Protein AF-0000000084930696 (afdb_homodimer)

Radius of gyration: 45.23 Å; Cα contacts (8 Å, |Δi|>4): 345; chains: 2; bounding box: 58×165×107 Å

Solvent-accessible surface area (backbone atoms only — not comparable to full-atom values): 16833 Å² total; per-residue (Å²): 124,86,57,48,75,48,76,48,77,47,79,42,42,25,56,57,49,15,51,53,36,37,51,50,16,50,43,35,55,68,30,43,78,36,76,42,82,51,94,95,44,75,45,76,45,62,41,59,65,61,34,36,38,36,40,37,40,37,33,44,93,47,29,36,37,41,36,40,35,40,38,39,59,29,64,67,45,49,52,36,57,70,71,64,52,61,72,77,64,77,68,74,72,73,74,76,74,71,80,77,74,84,74,72,83,75,74,83,72,78,75,76,72,83,77,76,85,76,82,91,77,89,72,82,83,77,87,80,82,82,89,72,87,75,88,131,126,87,58,49,75,48,76,47,78,47,79,40,41,24,56,57,49,15,49,54,35,36,51,50,15,51,44,36,56,67,29,44,77,38,78,44,81,50,93,95,44,75,46,76,43,60,40,58,65,60,33,35,39,36,39,36,39,39,34,44,91,49,30,36,37,42,37,40,35,40,38,40,59,29,65,67,44,48,51,37,57,68,72,64,54,58,73,78,65,77,70,73,71,75,74,75,75,71,77,76,70,80,74,70,80,73,72,82,72,77,80,75,74,78,78,81,80,80,84,78,87,89,82,89,85,86,88,92,82,75,86,82,78,85,89,134

Nearest PDB structures (foldseek):
  4oo1-assembly1_I 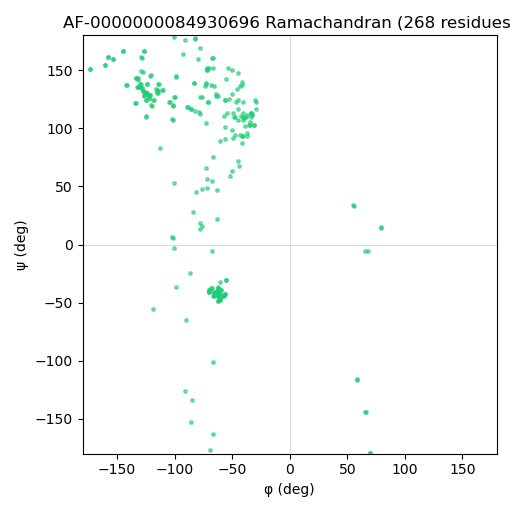 TM=4.105E-01  e=4.426E+00  Saccharomyces cerevisiae S288C
  4oo1-assembly1_I  TM=4.105E-01  e=5.028E+00  Saccharomyces cerevisiae S288C

Structure (mmCIF, N/CA/C/O backbone):
data_AF-0000000084930696-model_v1
#
loop_
_entity.id
_entity.type
_entity.pdbx_description
1 polymer 'Amphi-Trp domain-containing protein'
#
loop_
_atom_site.group_PDB
_atom_site.id
_atom_site.type_symbol
_atom_site.label_atom_id
_atom_site.label_alt_id
_atom_site.label_comp_id
_atom_site.label_asym_id
_atom_site.label_entity_id
_atom_site.label_seq_id
_atom_site.pdbx_PDB_ins_code
_atom_site.Cartn_x
_atom_site.Cartn_y
_atom_site.Cartn_z
_atom_site.occupancy
_atom_site.B_iso_or_equiv
_atom_site.auth_seq_id
_atom_site.auth_comp_id
_atom_site.auth_asym_id
_atom_site.auth_atom_id
_atom_site.pdbx_PDB_model_num
ATOM 1 N N . MET A 1 1 ? 3.121 25.094 -7.984 1 51.12 1 MET A N 1
ATOM 2 C CA . MET A 1 1 ? 4.492 24.672 -7.695 1 51.12 1 MET A CA 1
ATOM 3 C C . MET A 1 1 ? 4.719 23.219 -8.102 1 51.12 1 MET A C 1
ATOM 5 O O . MET A 1 1 ? 3.764 22.469 -8.312 1 51.12 1 MET A O 1
ATOM 9 N N . LYS A 1 2 ? 6.117 22.859 -8.188 1 59.22 2 LYS A N 1
ATOM 10 C CA . LYS A 1 2 ? 6.574 21.656 -8.875 1 59.22 2 LYS A CA 1
ATOM 11 C C . LYS A 1 2 ? 6.191 20.406 -8.094 1 59.22 2 LYS A C 1
ATOM 13 O O . LYS A 1 2 ? 6.395 20.344 -6.875 1 59.22 2 LYS A O 1
ATOM 18 N N . ASP A 1 3 ? 5.535 19.578 -8.594 1 81.88 3 ASP A N 1
ATOM 19 C CA . ASP A 1 3 ? 5.059 18.281 -8.109 1 81.88 3 ASP A CA 1
ATOM 20 C C . ASP A 1 3 ? 6.168 17.234 -8.164 1 81.88 3 ASP A C 1
ATOM 22 O O . ASP A 1 3 ? 6.973 17.219 -9.094 1 81.88 3 ASP A O 1
ATOM 26 N N . LEU A 1 4 ? 6.57 16.828 -6.949 1 86.5 4 LEU A N 1
ATOM 27 C CA . LEU A 1 4 ? 7.48 15.688 -6.93 1 86.5 4 LEU A CA 1
ATOM 28 C C . LEU A 1 4 ? 6.727 14.391 -7.199 1 86.5 4 LEU A C 1
ATOM 30 O O . LEU A 1 4 ? 5.645 14.172 -6.656 1 86.5 4 LEU A O 1
ATOM 34 N N . LYS A 1 5 ? 7.289 13.734 -8.195 1 89.12 5 LYS A N 1
ATOM 35 C CA . LYS A 1 5 ? 6.754 12.406 -8.453 1 89.12 5 LYS A CA 1
ATOM 36 C C . LYS A 1 5 ? 7.859 11.352 -8.43 1 89.12 5 LYS A C 1
ATOM 38 O O . LYS A 1 5 ? 8.883 11.5 -9.102 1 89.12 5 LYS A O 1
ATOM 43 N N . PHE A 1 6 ? 7.746 10.367 -7.648 1 88.62 6 PHE A N 1
ATOM 44 C CA . PHE A 1 6 ? 8.625 9.211 -7.566 1 88.62 6 PHE A CA 1
ATOM 45 C C . PHE A 1 6 ? 7.844 7.922 -7.824 1 88.62 6 PHE A C 1
ATOM 47 O O . PHE A 1 6 ? 6.766 7.723 -7.262 1 88.62 6 PHE A O 1
ATOM 54 N N . GLU A 1 7 ? 8.281 7.086 -8.695 1 92.44 7 GLU A N 1
ATOM 55 C CA . GLU A 1 7 ? 7.672 5.797 -9 1 92.44 7 GLU A CA 1
ATOM 56 C C . GLU A 1 7 ? 8.711 4.684 -9.031 1 92.44 7 GLU A C 1
ATOM 58 O O . GLU A 1 7 ? 9.812 4.871 -9.562 1 92.44 7 GLU A O 1
ATOM 63 N N . GLN A 1 8 ? 8.406 3.598 -8.445 1 91.81 8 GLN A N 1
ATOM 64 C CA . GLN A 1 8 ? 9.266 2.418 -8.477 1 91.81 8 GLN A CA 1
ATOM 65 C C . GLN A 1 8 ? 8.453 1.158 -8.773 1 91.81 8 GLN A C 1
ATOM 67 O O . GLN A 1 8 ? 7.5 0.847 -8.062 1 91.81 8 GLN A O 1
ATOM 72 N N . LYS A 1 9 ? 8.844 0.44 -9.906 1 94.5 9 LYS A N 1
ATOM 73 C CA . LYS A 1 9 ? 8.281 -0.863 -10.25 1 94.5 9 LYS A CA 1
ATOM 74 C C . LYS A 1 9 ? 9.344 -1.958 -10.164 1 94.5 9 LYS A C 1
ATOM 76 O O . LYS A 1 9 ? 10.484 -1.763 -10.602 1 94.5 9 LYS A O 1
ATOM 81 N N . ARG A 1 10 ? 8.977 -3.088 -9.469 1 95.19 10 ARG A N 1
ATOM 82 C CA . ARG A 1 10 ? 9.953 -4.168 -9.414 1 95.19 10 ARG A CA 1
ATOM 83 C C . ARG A 1 10 ? 9.281 -5.492 -9.055 1 95.19 10 ARG A C 1
ATOM 85 O O . ARG A 1 10 ? 8.203 -5.508 -8.461 1 95.19 10 ARG A O 1
ATOM 92 N N . SER A 1 11 ? 9.938 -6.562 -9.5 1 97.56 11 SER A N 1
ATOM 93 C CA . SER A 1 11 ? 9.617 -7.887 -8.969 1 97.56 11 SER A CA 1
ATOM 94 C C . SER A 1 11 ? 10.352 -8.148 -7.66 1 97.56 11 SER A C 1
ATOM 96 O O . SER A 1 11 ? 11.508 -7.762 -7.496 1 97.56 11 SER A O 1
ATOM 98 N N . MET A 1 12 ? 9.57 -8.789 -6.699 1 97 12 MET A N 1
ATOM 99 C CA . MET A 1 12 ? 10.211 -9.039 -5.406 1 97 12 MET A CA 1
ATOM 100 C C . MET A 1 12 ? 9.586 -10.242 -4.715 1 97 12 MET A C 1
ATOM 102 O O . MET A 1 12 ? 8.531 -10.727 -5.133 1 97 12 MET A O 1
ATOM 106 N N . THR A 1 13 ? 10.406 -10.789 -3.736 1 98.25 13 THR A N 1
ATOM 107 C CA . THR A 1 13 ? 9.852 -11.859 -2.914 1 98.25 13 THR A CA 1
ATOM 108 C C . THR A 1 13 ? 8.805 -11.312 -1.948 1 98.25 13 THR A C 1
ATOM 110 O O . THR A 1 13 ? 8.836 -10.133 -1.591 1 98.25 13 THR A O 1
ATOM 113 N N . ARG A 1 14 ? 7.844 -12.172 -1.596 1 98.5 14 ARG A N 1
ATOM 114 C CA . ARG A 1 14 ? 6.82 -11.758 -0.64 1 98.5 14 ARG A CA 1
ATOM 115 C C . ARG A 1 14 ? 7.449 -11.258 0.655 1 98.5 14 ARG A C 1
ATOM 117 O O . ARG A 1 14 ? 6.902 -10.375 1.315 1 98.5 14 ARG A O 1
ATOM 124 N N . LEU A 1 15 ? 8.656 -11.812 1.04 1 98.5 15 LEU A N 1
ATOM 125 C CA . LEU A 1 15 ? 9.328 -11.383 2.26 1 98.5 15 LEU A CA 1
ATOM 126 C C . LEU A 1 15 ? 9.875 -9.969 2.109 1 98.5 15 LEU A C 1
ATOM 128 O O . LEU A 1 15 ? 9.797 -9.164 3.043 1 98.5 15 LEU A O 1
ATOM 132 N N . GLU A 1 16 ? 10.422 -9.656 0.924 1 97.31 16 GLU A N 1
ATOM 133 C CA . GLU A 1 16 ? 10.875 -8.297 0.65 1 97.31 16 GLU A CA 1
ATOM 134 C C . GLU A 1 16 ? 9.711 -7.309 0.684 1 97.31 16 GLU A C 1
ATOM 136 O O . GLU A 1 16 ? 9.836 -6.211 1.228 1 97.31 16 GLU A O 1
ATOM 141 N N . ALA A 1 17 ? 8.648 -7.758 0.085 1 97.94 17 ALA A N 1
ATOM 142 C CA . ALA A 1 17 ? 7.441 -6.93 0.11 1 97.94 17 ALA A CA 1
ATOM 143 C C . ALA A 1 17 ? 6.973 -6.688 1.542 1 97.94 17 ALA A C 1
ATOM 145 O O . ALA A 1 17 ? 6.617 -5.566 1.904 1 97.94 17 ALA A O 1
ATOM 146 N N . ALA A 1 18 ? 6.93 -7.719 2.33 1 98.62 18 ALA A N 1
ATOM 147 C CA . ALA A 1 18 ? 6.531 -7.617 3.73 1 98.62 18 ALA A CA 1
ATOM 148 C C . ALA A 1 18 ? 7.426 -6.637 4.484 1 98.62 18 ALA A C 1
ATOM 150 O O . ALA A 1 18 ? 6.938 -5.828 5.281 1 98.62 18 ALA A O 1
ATOM 151 N N . ASP A 1 19 ? 8.68 -6.75 4.234 1 97.62 19 ASP A N 1
ATOM 152 C CA . ASP A 1 19 ? 9.625 -5.875 4.918 1 97.62 19 ASP A CA 1
ATOM 153 C C . ASP A 1 19 ? 9.391 -4.414 4.551 1 97.62 19 ASP A C 1
ATOM 155 O O . ASP A 1 19 ? 9.492 -3.527 5.398 1 97.62 19 ASP A O 1
ATOM 159 N N . GLN A 1 20 ? 9.172 -4.184 3.318 1 96.31 20 GLN A N 1
ATOM 160 C CA . GLN A 1 20 ? 8.898 -2.826 2.861 1 96.31 20 GLN A CA 1
ATOM 161 C C . GLN A 1 20 ? 7.641 -2.266 3.525 1 96.31 20 GLN A C 1
ATOM 163 O O . GLN A 1 20 ? 7.633 -1.12 3.98 1 96.31 20 GLN A O 1
ATOM 168 N N . LEU A 1 21 ? 6.531 -3.105 3.516 1 98.12 21 LEU A N 1
ATOM 169 C CA . LEU A 1 21 ? 5.289 -2.676 4.148 1 98.12 21 LEU A CA 1
ATOM 170 C C . LEU A 1 21 ? 5.492 -2.451 5.645 1 98.12 21 LEU A C 1
ATOM 172 O O . LEU A 1 21 ? 4.938 -1.511 6.215 1 98.12 21 LEU A O 1
ATOM 176 N N . ALA A 1 22 ? 6.297 -3.293 6.273 1 98.31 22 ALA A N 1
ATOM 177 C CA . ALA A 1 22 ? 6.566 -3.156 7.703 1 98.31 22 ALA A CA 1
ATOM 178 C C . ALA A 1 22 ? 7.328 -1.867 8 1 98.31 22 ALA A C 1
ATOM 180 O O . ALA A 1 22 ? 7.082 -1.213 9.016 1 98.31 22 ALA A O 1
ATOM 181 N N . ALA A 1 23 ? 8.273 -1.534 7.168 1 97.62 23 ALA A N 1
ATOM 182 C CA . ALA A 1 23 ? 9.023 -0.292 7.344 1 97.62 23 ALA A CA 1
ATOM 183 C C . ALA A 1 23 ? 8.102 0.921 7.25 1 97.62 23 ALA A C 1
ATOM 185 O O . ALA A 1 23 ? 8.234 1.869 8.031 1 97.62 23 ALA A O 1
ATOM 186 N N . LEU A 1 24 ? 7.211 0.83 6.266 1 97.88 24 LEU A N 1
ATOM 187 C CA . LEU A 1 24 ? 6.25 1.919 6.121 1 97.88 24 LEU A CA 1
ATOM 188 C C . LEU A 1 24 ? 5.32 1.985 7.328 1 97.88 24 LEU A C 1
ATOM 190 O O . LEU A 1 24 ? 4.988 3.074 7.805 1 97.88 24 LEU A O 1
ATOM 194 N N . ALA A 1 25 ? 4.898 0.831 7.77 1 98.62 25 ALA A N 1
ATOM 195 C CA . ALA A 1 25 ? 4.066 0.779 8.969 1 98.62 25 ALA A CA 1
ATOM 196 C C . ALA A 1 25 ? 4.781 1.417 10.156 1 98.62 25 ALA A C 1
ATOM 198 O O . ALA A 1 25 ? 4.172 2.16 10.93 1 98.62 25 ALA A O 1
ATOM 199 N N . ALA A 1 26 ? 6.012 1.121 10.297 1 98.44 26 ALA A N 1
ATOM 200 C CA . ALA A 1 26 ? 6.801 1.694 11.383 1 98.44 26 ALA A CA 1
ATOM 201 C C . ALA A 1 26 ? 6.879 3.213 11.258 1 98.44 26 ALA A C 1
ATOM 203 O O . ALA A 1 26 ? 6.809 3.926 12.266 1 98.44 26 ALA A O 1
ATOM 204 N N . ALA A 1 27 ? 7.062 3.666 10.055 1 98.25 27 ALA A N 1
ATOM 205 C CA . ALA A 1 27 ? 7.109 5.109 9.82 1 98.25 27 ALA A CA 1
ATOM 206 C C . ALA A 1 27 ? 5.781 5.762 10.195 1 98.25 27 ALA A C 1
ATOM 208 O O . ALA A 1 27 ? 5.758 6.836 10.797 1 98.25 27 ALA A O 1
ATOM 209 N N . LEU A 1 28 ? 4.691 5.137 9.797 1 98.44 28 LEU A N 1
ATOM 210 C CA . LEU A 1 28 ? 3.369 5.637 10.148 1 98.44 28 LEU A CA 1
ATOM 211 C C . LEU A 1 28 ? 3.193 5.68 11.664 1 98.44 28 LEU A C 1
ATOM 213 O O . LEU A 1 28 ? 2.588 6.609 12.195 1 98.44 28 LEU A O 1
ATOM 217 N N . ARG A 1 29 ? 3.707 4.664 12.328 1 98.56 29 ARG A N 1
ATOM 218 C CA . ARG A 1 29 ? 3.598 4.617 13.781 1 98.56 29 ARG A CA 1
ATOM 219 C C . ARG A 1 29 ? 4.391 5.75 14.43 1 98.56 29 ARG A C 1
ATOM 221 O O . ARG A 1 29 ? 3.951 6.336 15.422 1 98.56 29 ARG A O 1
ATOM 228 N N . GLU A 1 30 ? 5.543 5.957 13.945 1 98 30 GLU A N 1
ATOM 229 C CA . GLU A 1 30 ? 6.379 7.043 14.453 1 98 30 GLU A CA 1
ATOM 230 C C . GLU A 1 30 ? 5.719 8.398 14.227 1 98 30 GLU A C 1
ATOM 232 O O . GLU A 1 30 ? 5.609 9.203 15.156 1 98 30 GLU A O 1
ATOM 237 N N . GLY A 1 31 ? 5.266 8.625 13.055 1 97.94 31 GLY A N 1
ATOM 238 C CA . GLY A 1 31 ? 4.656 9.898 12.695 1 97.94 31 GLY A CA 1
ATOM 239 C C . GLY A 1 31 ? 5.652 11.039 12.633 1 97.94 31 GLY A C 1
ATOM 240 O O . GLY A 1 31 ? 6.848 10.844 12.859 1 97.94 31 GLY A O 1
ATOM 241 N N . GLY A 1 32 ? 5.059 12.234 12.312 1 97.5 32 GLY A N 1
ATOM 242 C CA . GLY A 1 32 ? 5.965 13.367 12.18 1 97.5 32 GLY A CA 1
ATOM 243 C C . GLY A 1 32 ? 6.918 13.234 11.008 1 97.5 32 GLY A C 1
ATOM 244 O O . GLY A 1 32 ? 6.516 12.82 9.922 1 97.5 32 GLY A O 1
ATOM 245 N N . ASP A 1 33 ? 8.141 13.719 11.234 1 97.12 33 ASP A N 1
ATOM 246 C CA . ASP A 1 33 ? 9.148 13.656 10.172 1 97.12 33 ASP A CA 1
ATOM 247 C C . ASP A 1 33 ? 9.875 12.312 10.188 1 97.12 33 ASP A C 1
ATOM 249 O O . ASP A 1 33 ? 10.555 11.984 11.164 1 97.12 33 ASP A O 1
ATOM 253 N N . VAL A 1 34 ? 9.711 11.555 9.094 1 97.12 34 VAL A N 1
ATOM 254 C CA . VAL A 1 34 ? 10.312 10.227 9.023 1 97.12 34 VAL A CA 1
ATOM 255 C C . VAL A 1 34 ? 11.109 10.086 7.73 1 97.12 34 VAL A C 1
ATOM 257 O O . VAL A 1 34 ? 10.93 10.867 6.797 1 97.12 34 VAL A O 1
ATOM 260 N N . GLU A 1 35 ? 11.984 9.094 7.816 1 95.12 35 GLU A N 1
ATOM 261 C CA . GLU A 1 35 ? 12.758 8.703 6.641 1 95.12 35 GLU A CA 1
ATOM 262 C C . GLU A 1 35 ? 12.555 7.227 6.312 1 95.12 35 GLU A C 1
ATOM 264 O O . GLU A 1 35 ? 12.633 6.371 7.199 1 95.12 35 GLU A O 1
ATOM 269 N N . LEU A 1 36 ? 12.234 6.984 5.078 1 93.5 36 LEU A N 1
ATOM 270 C CA . LEU A 1 36 ? 12.078 5.625 4.574 1 93.5 36 LEU A CA 1
ATOM 271 C C . LEU A 1 36 ? 13.133 5.312 3.514 1 93.5 36 LEU A C 1
ATOM 273 O O . LEU A 1 36 ? 13.367 6.121 2.609 1 93.5 36 LEU A O 1
ATOM 277 N N . GLU A 1 37 ? 13.734 4.148 3.695 1 89.56 37 GLU A N 1
ATOM 278 C CA . GLU A 1 37 ? 14.68 3.707 2.676 1 89.56 37 GLU A CA 1
ATOM 279 C C . GLU A 1 37 ? 13.977 2.926 1.57 1 89.56 37 GLU A C 1
ATOM 281 O O . GLU A 1 37 ? 13.305 1.929 1.84 1 89.56 37 GLU A O 1
ATOM 286 N N . TYR A 1 38 ? 14.07 3.469 0.429 1 81.5 38 TYR A N 1
ATOM 287 C CA . TYR A 1 38 ? 13.531 2.789 -0.746 1 81.5 38 TYR A CA 1
ATOM 288 C C . TYR A 1 38 ? 14.609 2.625 -1.816 1 81.5 38 TYR A C 1
ATOM 290 O O . TYR A 1 38 ? 15 3.6 -2.463 1 81.5 38 TYR A O 1
ATOM 298 N N . GLY A 1 39 ? 14.992 1.296 -1.99 1 75.81 39 GLY A N 1
ATOM 299 C CA . GLY A 1 39 ? 16.062 1.064 -2.945 1 75.81 39 GLY A CA 1
ATOM 300 C C . GLY A 1 39 ? 17.344 1.806 -2.6 1 75.81 39 GLY A C 1
ATOM 301 O O . GLY A 1 39 ? 17.906 1.618 -1.518 1 75.81 39 GLY A O 1
ATOM 302 N N . GLN A 1 40 ? 17.656 2.779 -3.623 1 77 40 GLN A N 1
ATOM 303 C CA . GLN A 1 40 ? 18.906 3.498 -3.457 1 77 40 GLN A CA 1
ATOM 304 C C . GLN A 1 40 ? 18.672 4.902 -2.914 1 77 40 GLN A C 1
ATOM 306 O O . GLN A 1 40 ? 19.625 5.672 -2.727 1 77 40 GLN A O 1
ATOM 311 N N . GLY A 1 41 ? 17.406 5.164 -2.561 1 84.31 41 GLY A N 1
ATOM 312 C CA . GLY A 1 41 ? 17.078 6.504 -2.1 1 84.31 41 GLY A CA 1
ATOM 313 C C . GLY A 1 41 ? 16.375 6.516 -0.757 1 84.31 41 GLY A C 1
ATOM 314 O O . GLY A 1 41 ? 16.078 5.457 -0.194 1 84.31 41 GLY A O 1
ATOM 315 N N . THR A 1 42 ? 16.344 7.691 -0.227 1 91.69 42 THR A N 1
ATOM 316 C CA . THR A 1 42 ? 15.648 7.914 1.031 1 91.69 42 THR A CA 1
ATOM 317 C C . THR A 1 42 ? 14.453 8.844 0.825 1 91.69 42 THR A C 1
ATOM 319 O O . THR A 1 42 ? 14.578 9.883 0.177 1 91.69 42 THR A O 1
ATOM 322 N N . LEU A 1 43 ? 13.297 8.406 1.341 1 90.69 43 LEU A N 1
ATOM 323 C CA . LEU A 1 43 ? 12.086 9.211 1.292 1 90.69 43 LEU A CA 1
ATOM 324 C C . LEU A 1 43 ? 11.82 9.883 2.637 1 90.69 43 LEU A C 1
ATOM 326 O O . LEU A 1 43 ? 11.703 9.203 3.66 1 90.69 43 LEU A O 1
ATOM 330 N N . SER A 1 44 ? 11.781 11.188 2.65 1 93.25 44 SER A N 1
ATOM 331 C CA . SER A 1 44 ? 11.445 11.945 3.85 1 93.25 44 SER A CA 1
ATOM 332 C C . SER A 1 44 ? 9.992 12.406 3.818 1 93.25 44 SER A C 1
ATOM 334 O O . SER A 1 44 ? 9.555 13.047 2.855 1 93.25 44 SER A O 1
ATOM 336 N N . LEU A 1 45 ? 9.258 12.086 4.871 1 94.31 45 LEU A N 1
ATOM 337 C CA . LEU A 1 45 ? 7.844 12.422 4.926 1 94.31 45 LEU A CA 1
ATOM 338 C C . LEU A 1 45 ? 7.492 13.086 6.254 1 94.31 45 LEU A C 1
ATOM 340 O O . LEU A 1 45 ? 8.062 12.742 7.293 1 94.31 45 LEU A O 1
ATOM 344 N N . SER A 1 46 ? 6.629 14.047 6.141 1 96.62 46 SER A N 1
ATOM 345 C CA . SER A 1 46 ? 5.969 14.578 7.328 1 96.62 46 SER A CA 1
ATOM 346 C C . SER A 1 46 ? 4.559 14.023 7.473 1 96.62 46 SER A C 1
ATOM 348 O O . SER A 1 46 ? 3.652 14.414 6.73 1 96.62 46 SER A O 1
ATOM 350 N N . ILE A 1 47 ? 4.344 13.133 8.414 1 98.12 47 ILE A N 1
ATOM 351 C CA . ILE A 1 47 ? 3.102 12.383 8.547 1 98.12 47 ILE A CA 1
ATOM 352 C C . ILE A 1 47 ? 2.277 12.953 9.703 1 98.12 47 ILE A C 1
ATOM 354 O O . ILE A 1 47 ? 2.734 12.977 10.844 1 98.12 47 ILE A O 1
ATOM 358 N N . PRO A 1 48 ? 1.124 13.344 9.398 1 98.06 48 PRO A N 1
ATOM 359 C CA . PRO A 1 48 ? 0.24 13.852 10.453 1 98.06 48 PRO A CA 1
ATOM 360 C C . PRO A 1 48 ? -0.464 12.734 11.219 1 98.06 48 PRO A C 1
ATOM 362 O O . PRO A 1 48 ? -0.306 11.562 10.883 1 98.06 48 PRO A O 1
ATOM 365 N N . GLU A 1 49 ? -1.22 13.125 12.195 1 98.06 49 GLU A N 1
ATOM 366 C CA . GLU A 1 49 ? -1.956 12.18 13.031 1 98.06 49 GLU A CA 1
ATOM 367 C C . GLU A 1 49 ? -3.088 11.523 12.25 1 98.06 49 GLU A C 1
ATOM 369 O O . GLU A 1 49 ? -3.379 10.344 12.445 1 98.06 49 GLU A O 1
ATOM 374 N N . GLU A 1 50 ? -3.752 12.312 11.406 1 97.81 50 GLU A N 1
ATOM 375 C CA . GLU A 1 50 ? -4.879 11.828 10.617 1 97.81 50 GLU A CA 1
ATOM 376 C C . GLU A 1 50 ? -4.547 11.836 9.125 1 97.81 50 GLU A C 1
ATOM 378 O O . GLU A 1 50 ? -3.906 12.766 8.633 1 97.81 50 GLU A O 1
ATOM 383 N N . LEU A 1 51 ? -4.98 10.734 8.461 1 98.25 51 LEU A N 1
ATOM 384 C CA . LEU A 1 51 ? -4.812 10.648 7.012 1 98.25 51 LEU A CA 1
ATOM 385 C C . LEU A 1 51 ? -5.988 9.914 6.371 1 98.25 51 LEU A C 1
ATOM 387 O O . LEU A 1 51 ? -6.824 9.344 7.07 1 98.25 51 LEU A O 1
ATOM 391 N N . ARG A 1 52 ? -6.035 10.047 5.113 1 98.44 52 ARG A N 1
ATOM 392 C CA . ARG A 1 52 ? -7.02 9.297 4.336 1 98.44 52 ARG A CA 1
ATOM 393 C C . ARG A 1 52 ? -6.395 8.055 3.713 1 98.44 52 ARG A C 1
ATOM 395 O O . ARG A 1 52 ? -5.242 8.086 3.27 1 98.44 52 ARG A O 1
ATOM 402 N N . SER A 1 53 ? -7.145 7.027 3.641 1 97.56 53 SER A N 1
ATOM 403 C CA . SER A 1 53 ? -6.668 5.77 3.068 1 97.56 53 SER A CA 1
ATOM 404 C C . SER A 1 53 ? -7.684 5.191 2.088 1 97.56 53 SER A C 1
ATOM 406 O O . SER A 1 53 ? -8.891 5.344 2.273 1 97.56 53 SER A O 1
ATOM 408 N N . GLU A 1 54 ? -7.191 4.621 1.072 1 97.38 54 GLU A N 1
ATOM 409 C CA . GLU A 1 54 ? -7.969 3.795 0.151 1 97.38 54 GLU A CA 1
ATOM 410 C C . GLU A 1 54 ? -7.305 2.436 -0.06 1 97.38 54 GLU A C 1
ATOM 412 O O . GLU A 1 54 ? -6.094 2.354 -0.256 1 97.38 54 GLU A O 1
ATOM 417 N N . VAL A 1 55 ? -8.078 1.361 -0.01 1 96.12 55 VAL A N 1
ATOM 418 C CA . VAL A 1 55 ? -7.637 0.01 -0.335 1 96.12 55 VAL A CA 1
ATOM 419 C C . VAL A 1 55 ? -8.523 -0.574 -1.434 1 96.12 55 VAL A C 1
ATOM 421 O O . VAL A 1 55 ? -9.75 -0.5 -1.355 1 96.12 55 VAL A O 1
ATOM 424 N N . GLU A 1 56 ? -7.902 -1.064 -2.418 1 95.94 56 GLU A N 1
ATOM 425 C CA . GLU A 1 56 ? -8.625 -1.72 -3.506 1 95.94 56 GLU A CA 1
ATOM 426 C C . GLU A 1 56 ? -8.039 -3.1 -3.799 1 95.94 56 GLU A C 1
ATOM 428 O O . GLU A 1 56 ? -6.82 -3.273 -3.824 1 95.94 56 GLU A O 1
ATOM 433 N N . VAL A 1 57 ? -8.891 -4.109 -4.035 1 95.62 57 VAL A N 1
ATOM 434 C CA . VAL A 1 57 ? -8.516 -5.449 -4.484 1 95.62 57 VAL A CA 1
ATOM 435 C C . VAL A 1 57 ? -9.305 -5.816 -5.738 1 95.62 57 VAL A C 1
ATOM 437 O O . VAL A 1 57 ? -10.531 -5.68 -5.766 1 95.62 57 VAL A O 1
ATOM 440 N N . GLU A 1 58 ? -8.609 -6.203 -6.688 1 96.19 58 GLU A N 1
ATOM 441 C CA . GLU A 1 58 ? -9.234 -6.66 -7.93 1 96.19 58 GLU A CA 1
ATOM 442 C C . GLU A 1 58 ? -8.758 -8.062 -8.305 1 96.19 58 GLU A C 1
ATOM 444 O O . GLU A 1 58 ? -7.562 -8.359 -8.227 1 96.19 58 GLU A O 1
ATOM 449 N N . VAL A 1 59 ? -9.672 -8.883 -8.594 1 94.62 59 VAL A N 1
ATOM 450 C CA . VAL A 1 59 ? -9.383 -10.219 -9.117 1 94.62 59 VAL A CA 1
ATOM 451 C C . VAL A 1 59 ? -10.023 -10.383 -10.492 1 94.62 59 VAL A C 1
ATOM 453 O O . VAL A 1 59 ? -11.234 -10.219 -10.648 1 94.62 59 VAL A O 1
ATOM 456 N N . GLY A 1 60 ? -9.219 -10.625 -11.398 1 93.44 60 GLY A N 1
ATOM 457 C CA . GLY A 1 60 ? -9.68 -10.82 -12.766 1 93.44 60 GLY A CA 1
ATOM 458 C C . GLY A 1 60 ? -8.578 -11.25 -13.711 1 93.44 60 GLY A C 1
ATOM 459 O O . GLY A 1 60 ? -7.406 -10.922 -13.508 1 93.44 60 GLY A O 1
ATOM 460 N N . ASN A 1 61 ? -9.078 -12.023 -14.75 1 92.75 61 ASN A N 1
ATOM 461 C CA . ASN A 1 61 ? -8.172 -12.461 -15.805 1 92.75 61 ASN A CA 1
ATOM 462 C C . ASN A 1 61 ? -6.973 -13.219 -15.242 1 92.75 61 ASN A C 1
ATOM 464 O O . ASN A 1 61 ? -5.836 -12.992 -15.656 1 92.75 61 ASN A O 1
ATOM 468 N N . GLY A 1 62 ? -7.156 -13.961 -14.164 1 94.62 62 GLY A N 1
ATOM 469 C CA . GLY A 1 62 ? -6.141 -14.82 -13.578 1 94.62 62 GLY A CA 1
ATOM 470 C C . GLY A 1 62 ? -5.137 -14.055 -12.734 1 94.62 62 GLY A C 1
ATOM 471 O O . GLY A 1 62 ? -4.07 -14.578 -12.398 1 94.62 62 GLY A O 1
ATOM 472 N N . GLU A 1 63 ? -5.449 -12.781 -12.391 1 96.5 63 GLU A N 1
ATOM 473 C CA . GLU A 1 63 ? -4.539 -11.93 -11.625 1 96.5 63 GLU A CA 1
ATOM 474 C C . GLU A 1 63 ? -5.238 -11.328 -10.406 1 96.5 63 GLU A C 1
ATOM 476 O O . GLU A 1 63 ? -6.445 -11.078 -10.438 1 96.5 63 GLU A O 1
ATOM 481 N N . ILE A 1 64 ? -4.496 -11.125 -9.398 1 97 64 ILE A N 1
ATOM 482 C CA . ILE A 1 64 ? -4.91 -10.336 -8.242 1 97 64 ILE A CA 1
ATOM 483 C C . ILE A 1 64 ? -4.129 -9.031 -8.195 1 97 64 ILE A C 1
ATOM 485 O O . ILE A 1 64 ? -2.908 -9.023 -8.367 1 97 64 ILE A O 1
ATOM 489 N N . GLU A 1 65 ? -4.828 -7.98 -7.988 1 97.88 65 GLU A N 1
ATOM 490 C CA . GLU A 1 65 ? -4.23 -6.668 -7.762 1 97.88 65 GLU A CA 1
ATOM 491 C C . GLU A 1 65 ? -4.672 -6.082 -6.426 1 97.88 65 GLU A C 1
ATOM 493 O O . GLU A 1 65 ? -5.867 -6.027 -6.129 1 97.88 65 GLU A O 1
ATOM 498 N N . LEU A 1 66 ? -3.703 -5.727 -5.66 1 97.5 66 LEU A N 1
ATOM 499 C CA . LEU A 1 66 ? -3.949 -5.07 -4.383 1 97.5 66 LEU A CA 1
ATOM 500 C C . LEU A 1 66 ? -3.334 -3.676 -4.359 1 97.5 66 LEU A C 1
ATOM 502 O O . LEU A 1 66 ? -2.125 -3.523 -4.551 1 97.5 66 LEU A O 1
ATOM 506 N N . GLU A 1 67 ? -4.133 -2.686 -4.082 1 98.06 67 GLU A N 1
ATOM 507 C CA . GLU A 1 67 ? -3.676 -1.3 -4.023 1 98.06 67 GLU A CA 1
ATOM 508 C C . GLU A 1 67 ? -4 -0.668 -2.672 1 98.06 67 GLU A C 1
ATOM 510 O O . GLU A 1 67 ? -5.098 -0.853 -2.141 1 98.06 67 GLU A O 1
ATOM 515 N N . ILE A 1 68 ? -3.049 0.09 -2.139 1 98.19 68 ILE A N 1
ATOM 516 C CA . ILE A 1 68 ? -3.215 0.907 -0.942 1 98.19 68 ILE A CA 1
ATOM 517 C C . ILE A 1 68 ? -2.773 2.34 -1.229 1 98.19 68 ILE A C 1
ATOM 519 O O . ILE A 1 68 ? -1.68 2.566 -1.755 1 98.19 68 ILE A O 1
ATOM 523 N N . GLU A 1 69 ? -3.57 3.209 -0.862 1 98.44 69 GLU A N 1
ATOM 524 C CA . GLU A 1 69 ? -3.264 4.621 -1.07 1 98.44 69 GLU A CA 1
ATOM 525 C C . GLU A 1 69 ? -3.471 5.426 0.21 1 98.44 69 GLU A C 1
ATOM 527 O O . GLU A 1 69 ? -4.465 5.238 0.913 1 98.44 69 GLU A O 1
ATOM 532 N N . PHE A 1 70 ? -2.545 6.309 0.537 1 98.56 70 PHE A N 1
ATOM 533 C CA . PHE A 1 70 ? -2.652 7.285 1.615 1 98.56 70 PHE A CA 1
ATOM 534 C C . PHE A 1 70 ? -2.527 8.703 1.075 1 98.56 70 PHE A C 1
ATOM 536 O O . PHE A 1 70 ? -1.739 8.961 0.163 1 98.56 70 PHE A O 1
ATOM 543 N N . LYS A 1 71 ? -3.238 9.539 1.71 1 98.31 71 LYS A N 1
ATOM 544 C CA . LYS A 1 71 ? -3.207 10.953 1.347 1 98.31 71 LYS A CA 1
ATOM 545 C C . LYS A 1 71 ? -3.285 11.844 2.586 1 98.31 71 LYS A C 1
ATOM 547 O O . LYS A 1 71 ? -4.055 11.562 3.508 1 98.31 71 LYS A O 1
ATOM 552 N N . TRP A 1 72 ? -2.5 12.836 2.592 1 98 72 TRP A N 1
ATOM 553 C CA . TRP A 1 72 ? -2.555 13.812 3.68 1 98 72 TRP A CA 1
ATOM 554 C C . TRP A 1 72 ? -1.951 15.141 3.248 1 98 72 TRP A C 1
ATOM 556 O O . TRP A 1 72 ? -1.217 15.211 2.26 1 98 72 TRP A O 1
ATOM 566 N N . PRO A 1 73 ? -2.219 16.219 3.91 1 96.94 73 PRO A N 1
ATOM 567 C CA . PRO A 1 73 ? -1.645 17.516 3.572 1 96.94 73 PRO A CA 1
ATOM 568 C C . PRO A 1 73 ? -0.161 17.625 3.918 1 96.94 73 PRO A C 1
ATOM 570 O O . PRO A 1 73 ? 0.29 17.031 4.898 1 96.94 73 PRO A O 1
ATOM 573 N N . THR A 1 74 ? 0.534 18.438 3.141 1 95.88 74 THR A N 1
ATOM 574 C CA . THR A 1 74 ? 1.932 18.719 3.449 1 95.88 74 THR A CA 1
ATOM 575 C C . THR A 1 74 ? 2.047 19.531 4.738 1 95.88 74 THR A C 1
ATOM 577 O O . THR A 1 74 ? 1.068 20.125 5.199 1 95.88 74 THR A O 1
ATOM 580 N N . ALA A 1 75 ? 3.254 19.5 5.32 1 94.19 75 ALA A N 1
ATOM 581 C CA . ALA A 1 75 ? 3.494 20.266 6.535 1 94.19 75 ALA A CA 1
ATOM 582 C C . ALA A 1 75 ? 3.168 21.75 6.316 1 94.19 75 ALA A C 1
ATOM 584 O O . ALA A 1 75 ? 2.586 22.391 7.188 1 94.19 75 ALA A O 1
ATOM 585 N N . ARG A 1 76 ? 3.59 22.203 5.188 1 90.94 76 ARG A N 1
ATOM 586 C CA . ARG A 1 76 ? 3.348 23.609 4.855 1 90.94 76 ARG A CA 1
ATOM 587 C C . ARG A 1 76 ? 1.854 23.906 4.797 1 90.94 76 ARG A C 1
ATOM 589 O O . ARG A 1 76 ? 1.395 24.922 5.336 1 90.94 76 ARG A O 1
ATOM 596 N N . ALA A 1 77 ? 1.185 23.031 4.105 1 93.31 77 ALA A N 1
ATOM 597 C CA . ALA A 1 77 ? -0.259 23.219 3.982 1 93.31 77 ALA A CA 1
ATOM 598 C C . ALA A 1 77 ? -0.937 23.156 5.348 1 93.31 77 ALA A C 1
ATOM 600 O O . ALA A 1 77 ? -1.888 23.891 5.609 1 93.31 77 ALA A O 1
ATOM 601 N N . ARG A 1 78 ? -0.534 22.359 6.227 1 93.94 78 ARG A N 1
ATOM 602 C CA . ARG A 1 78 ? -1.104 22.234 7.566 1 93.94 78 ARG A CA 1
ATOM 603 C C . ARG A 1 78 ? -0.852 23.5 8.391 1 93.94 78 ARG A C 1
ATOM 605 O O . ARG A 1 78 ? -1.744 23.969 9.094 1 93.94 78 ARG A O 1
ATOM 612 N N . LYS A 1 79 ? 0.316 23.984 8.32 1 92.44 79 LYS A N 1
ATOM 613 C CA . LYS A 1 79 ? 0.67 25.203 9.039 1 92.44 79 LYS A CA 1
ATOM 614 C C . LYS A 1 79 ? -0.172 26.375 8.57 1 92.44 79 LYS A C 1
ATOM 616 O O . LYS A 1 79 ? -0.607 27.203 9.375 1 92.44 79 LYS A O 1
ATOM 621 N N . ALA A 1 80 ? -0.359 26.422 7.27 1 92.19 80 ALA A N 1
ATOM 622 C CA . ALA A 1 80 ? -1.153 27.5 6.703 1 92.19 80 ALA A CA 1
ATOM 623 C C . ALA A 1 80 ? -2.594 27.453 7.207 1 92.19 80 ALA A C 1
ATOM 625 O O . ALA A 1 80 ? -3.203 28.484 7.473 1 92.19 80 ALA A O 1
ATOM 626 N N . ARG A 1 81 ? -3.121 26.297 7.289 1 89.25 81 ARG A N 1
ATOM 627 C CA . ARG A 1 81 ? -4.492 26.125 7.754 1 89.25 81 ARG A CA 1
ATOM 628 C C . ARG A 1 81 ? -4.625 26.484 9.227 1 89.25 81 ARG A C 1
ATOM 630 O O . ARG A 1 81 ? -5.645 27.031 9.648 1 89.25 81 ARG A O 1
ATOM 637 N N . GLU A 1 82 ? -3.65 26.156 9.953 1 86.88 82 GLU A N 1
ATOM 638 C CA . GLU A 1 82 ? -3.666 26.438 11.383 1 86.88 82 GLU A CA 1
ATOM 639 C C . GLU A 1 82 ? -3.539 27.938 11.648 1 86.88 82 GLU A C 1
ATOM 641 O O . GLU A 1 82 ? -4.098 28.453 12.617 1 86.88 82 GLU A O 1
ATOM 646 N N . SER A 1 83 ? -2.789 28.672 10.977 1 85.5 83 SER A N 1
ATOM 647 C CA . SER A 1 83 ? -2.549 30.094 11.18 1 85.5 83 SER A CA 1
ATOM 648 C C . SER A 1 83 ? -3.705 30.938 10.641 1 85.5 83 SER A C 1
ATOM 650 O O . SER A 1 83 ? -3.734 32.156 10.828 1 85.5 83 SER A O 1
ATOM 652 N N . GLY A 1 84 ? -4.855 30.312 10.32 1 73 84 GLY A N 1
ATOM 653 C CA . GLY A 1 84 ? -5.988 31.047 9.781 1 73 84 GLY A CA 1
ATOM 654 C C . GLY A 1 84 ? -5.734 31.594 8.391 1 73 84 GLY A C 1
ATOM 655 O O . GLY A 1 84 ? -6.52 32.406 7.887 1 73 84 GLY A O 1
ATOM 656 N N . ARG A 1 85 ? -4.625 31.531 7.773 1 56.72 85 ARG A N 1
ATOM 657 C CA . ARG A 1 85 ? -4.348 32 6.426 1 56.72 85 ARG A CA 1
ATOM 658 C C . ARG A 1 85 ? -4.988 31.109 5.379 1 56.72 85 ARG A C 1
ATOM 660 O O . ARG A 1 85 ? -4.504 30 5.125 1 56.72 85 ARG A O 1
ATOM 667 N N . GLU A 1 86 ? -6.25 30.922 5.445 1 52.25 86 GLU A N 1
ATOM 668 C CA . GLU A 1 86 ? -7 30.188 4.438 1 52.25 86 GLU A CA 1
ATOM 669 C C . GLU A 1 86 ? -6.461 30.453 3.037 1 52.25 86 GLU A C 1
ATOM 671 O O . GLU A 1 86 ? -6.293 31.609 2.646 1 52.25 86 GLU A O 1
ATOM 676 N N . GLU A 1 87 ? -5.645 29.719 2.457 1 50.56 87 GLU A N 1
ATOM 677 C CA . GLU A 1 87 ? -5.316 30.016 1.065 1 50.56 87 GLU A CA 1
ATOM 678 C C . GLU A 1 87 ? -6.516 30.594 0.324 1 50.56 87 GLU A C 1
ATOM 680 O O . GLU A 1 87 ? -7.641 30.109 0.481 1 50.56 87 GLU A O 1
ATOM 685 N N . PRO A 1 88 ? -6.555 31.906 -0.153 1 45.91 88 PRO A N 1
ATOM 686 C CA . PRO A 1 88 ? -7.711 32.469 -0.844 1 45.91 88 PRO A CA 1
ATOM 687 C C . PRO A 1 88 ? -8.359 31.5 -1.818 1 45.91 88 PRO A C 1
ATOM 689 O O . PRO A 1 88 ? -7.672 30.906 -2.65 1 45.91 88 PRO A O 1
ATOM 692 N N . ALA A 1 89 ? -9.344 30.781 -1.365 1 47.97 89 ALA A N 1
ATOM 693 C CA . ALA A 1 89 ? -10.109 29.984 -2.324 1 47.97 89 ALA A CA 1
ATOM 694 C C . ALA A 1 89 ? -10.117 30.656 -3.699 1 47.97 89 ALA A C 1
ATOM 696 O O . ALA A 1 89 ? -10.039 31.875 -3.805 1 47.97 89 ALA A O 1
ATOM 697 N N . PRO A 1 90 ? -9.695 30 -4.73 1 44.28 90 PRO A N 1
ATOM 698 C CA . PRO A 1 90 ? -9.758 30.703 -6.008 1 44.28 90 PRO A CA 1
ATOM 699 C C . PRO A 1 90 ? -11.023 31.547 -6.16 1 44.28 90 PRO A C 1
ATOM 701 O O . PRO A 1 90 ? -12.117 31.078 -5.793 1 44.28 90 PRO A O 1
ATOM 704 N N . GLU A 1 91 ? -10.938 32.781 -5.984 1 43.31 91 GLU A N 1
ATOM 705 C CA . GLU A 1 91 ? -12.055 33.719 -6.145 1 43.31 91 GLU A CA 1
ATOM 706 C C . GLU A 1 91 ? -13.031 33.219 -7.207 1 43.31 91 GLU A C 1
ATOM 708 O O . GLU A 1 91 ? -12.617 32.812 -8.289 1 43.31 91 GLU A O 1
ATOM 713 N N . PRO A 1 92 ? -14.172 32.656 -6.809 1 45.84 92 PRO A N 1
ATOM 714 C CA . PRO A 1 92 ? -15.102 32.281 -7.875 1 45.84 92 PRO A CA 1
ATOM 715 C C . PRO A 1 92 ? -15.055 33.219 -9.07 1 45.84 92 PRO A C 1
ATOM 717 O O . PRO A 1 92 ? -14.859 34.438 -8.891 1 45.84 92 PRO A O 1
ATOM 720 N N . GLU A 1 93 ? -14.602 32.781 -10.211 1 48.16 93 GLU A N 1
ATOM 721 C CA . GLU A 1 93 ? -14.594 33.625 -11.414 1 48.16 93 GLU A CA 1
ATOM 722 C C . GLU A 1 93 ? -15.836 34.5 -11.492 1 48.16 93 GLU A C 1
ATOM 724 O O . GLU A 1 93 ? -16.938 34.062 -11.156 1 48.16 93 GLU A O 1
ATOM 729 N N . PRO A 1 94 ? -15.75 35.781 -11.312 1 44.25 94 PRO A N 1
ATOM 730 C CA . PRO A 1 94 ? -16.938 36.625 -11.406 1 44.25 94 PRO A CA 1
ATOM 731 C C . PRO A 1 94 ? -17.938 36.156 -12.461 1 44.25 94 PRO A C 1
ATOM 733 O O . PRO A 1 94 ? -17.531 35.781 -13.562 1 44.25 94 PRO A O 1
ATOM 736 N N . ALA A 1 95 ? -19.031 35.5 -12 1 46.84 95 ALA A N 1
ATOM 737 C CA . ALA A 1 95 ? -20.062 35.125 -12.969 1 46.84 95 ALA A CA 1
ATOM 738 C C . ALA A 1 95 ? -20.188 36.156 -14.078 1 46.84 95 ALA A C 1
ATOM 740 O O . ALA A 1 95 ? -20.047 37.344 -13.836 1 46.84 95 ALA A O 1
ATOM 741 N N . LYS A 1 96 ? -19.781 35.875 -15.32 1 46.47 96 LYS A N 1
ATOM 742 C CA . LYS A 1 96 ? -19.969 36.781 -16.453 1 46.47 96 LYS A CA 1
ATOM 743 C C . LYS A 1 96 ? -21.344 37.438 -16.406 1 46.47 96 LYS A C 1
ATOM 745 O O . LYS A 1 96 ? -22.359 36.781 -16.234 1 46.47 96 LYS A O 1
ATOM 750 N N . ALA A 1 97 ? -21.406 38.75 -16.062 1 47.72 97 ALA A N 1
ATOM 751 C CA . ALA A 1 97 ? -22.625 39.562 -15.992 1 47.72 97 ALA A CA 1
ATOM 752 C C . ALA A 1 97 ? -23.562 39.25 -17.156 1 47.72 97 ALA A C 1
ATOM 754 O O . ALA A 1 97 ? -23.125 39 -18.266 1 47.72 97 ALA A O 1
ATOM 755 N N . PRO A 1 98 ? -24.75 38.656 -16.938 1 46.22 98 PRO A N 1
ATOM 756 C CA . PRO A 1 98 ? -25.641 38.344 -18.078 1 46.22 98 PRO A CA 1
ATOM 757 C C . PRO A 1 98 ? -25.719 39.469 -19.094 1 46.22 98 PRO A C 1
ATOM 759 O O . PRO A 1 98 ? -25.469 40.625 -18.766 1 46.22 98 PRO A O 1
ATOM 762 N N . PRO A 1 99 ? -25.672 39.25 -20.375 1 46.53 99 PRO A N 1
ATOM 763 C CA . PRO A 1 99 ? -25.641 40.344 -21.359 1 46.53 99 PRO A CA 1
ATOM 764 C C . PRO A 1 99 ? -26.719 41.406 -21.094 1 46.53 99 PRO A C 1
ATOM 766 O O . PRO A 1 99 ? -27.828 41.094 -20.688 1 46.53 99 PRO A O 1
ATOM 769 N N . ARG A 1 100 ? -26.375 42.625 -20.656 1 43.06 100 ARG A N 1
ATOM 770 C CA . ARG A 1 100 ? -27.25 43.719 -20.328 1 43.06 100 ARG A CA 1
ATOM 771 C C . ARG A 1 100 ? -28.359 43.875 -21.359 1 43.06 100 ARG A C 1
ATOM 773 O O . ARG A 1 100 ? -28.094 43.906 -22.562 1 43.06 100 ARG A O 1
ATOM 780 N N . ARG A 1 101 ? -29.531 43.25 -21.062 1 43.97 101 ARG A N 1
ATOM 781 C CA . ARG A 1 101 ? -30.594 43.438 -22.031 1 43.97 101 ARG A CA 1
ATOM 782 C C . ARG A 1 101 ? -30.672 44.906 -22.453 1 43.97 101 ARG A C 1
ATOM 784 O O . ARG A 1 101 ? -30.547 45.812 -21.609 1 43.97 101 ARG A O 1
ATOM 791 N N . LYS A 1 102 ? -30.594 45.281 -23.75 1 42.47 102 LYS A N 1
ATOM 792 C CA . LYS A 1 102 ? -30.688 46.625 -24.344 1 42.47 102 LYS A CA 1
ATOM 793 C C . LYS A 1 102 ? -31.906 47.375 -23.812 1 42.47 102 LYS A C 1
ATOM 795 O O . LYS A 1 102 ? -33.031 46.875 -23.906 1 42.47 102 LYS A O 1
ATOM 800 N N . SER A 1 103 ? -31.766 48.188 -22.672 1 38.53 103 SER A N 1
ATOM 801 C CA . SER A 1 103 ? -32.75 49 -21.969 1 38.53 103 SER A CA 1
ATOM 802 C C . SER A 1 103 ? -33.594 49.812 -22.953 1 38.53 103 SER A C 1
ATOM 804 O O . SER A 1 103 ? -33.094 50.25 -23.984 1 38.53 103 SER A O 1
ATOM 806 N N . ALA A 1 104 ? -34.875 49.562 -23.016 1 41.16 104 ALA A N 1
ATOM 807 C CA . ALA A 1 104 ? -35.812 50.281 -23.859 1 41.16 104 ALA A CA 1
ATOM 808 C C . ALA A 1 104 ? -35.562 51.781 -23.75 1 41.16 104 ALA A C 1
ATOM 810 O O . ALA A 1 104 ? -35.062 52.281 -22.734 1 41.16 104 ALA A O 1
ATOM 811 N N . PRO A 1 105 ? -35.781 52.625 -24.844 1 36.25 105 PRO A N 1
ATOM 812 C CA . PRO A 1 105 ? -35.5 54.062 -24.953 1 36.25 105 PRO A CA 1
ATOM 813 C C . PRO A 1 105 ? -36.188 54.875 -23.875 1 36.25 105 PRO A C 1
ATOM 815 O O . PRO A 1 105 ? -37.375 54.75 -23.656 1 36.25 105 PRO A O 1
ATOM 818 N N . ALA A 1 106 ? -35.562 55.094 -22.781 1 38.5 106 ALA A N 1
ATOM 819 C CA . ALA A 1 106 ? -36.125 55.875 -21.703 1 38.5 106 ALA A CA 1
ATOM 820 C C . ALA A 1 106 ? -36.719 57.188 -22.219 1 38.5 106 ALA A C 1
ATOM 822 O O . ALA A 1 106 ? -36.188 57.781 -23.156 1 38.5 106 ALA A O 1
ATOM 823 N N . ARG A 1 107 ? -38.031 57.281 -22.188 1 33 107 ARG A N 1
ATOM 824 C CA . ARG A 1 107 ? -38.75 58.5 -22.609 1 33 107 ARG A CA 1
ATOM 825 C C . ARG A 1 107 ? -38.094 59.719 -22.016 1 33 107 ARG A C 1
ATOM 827 O O . ARG A 1 107 ? -37.562 59.688 -20.906 1 33 107 ARG A O 1
ATOM 834 N N . THR A 1 108 ? -37.844 60.812 -22.812 1 31.75 108 THR A N 1
ATOM 835 C CA . THR A 1 108 ? -37.281 62.125 -22.656 1 31.75 108 THR A CA 1
ATOM 836 C C . THR A 1 108 ? -37.938 62.875 -21.5 1 31.75 108 THR A C 1
ATOM 838 O O . THR A 1 108 ? -39.094 63.25 -21.578 1 31.75 108 THR A O 1
ATOM 841 N N . ALA A 1 109 ? -37.844 62.281 -20.266 1 30.33 109 ALA A N 1
ATOM 842 C CA . ALA A 1 109 ? -38.531 63.125 -19.266 1 30.33 109 ALA A CA 1
ATOM 843 C C . ALA A 1 109 ? -38.031 64.562 -19.312 1 30.33 109 ALA A C 1
ATOM 845 O O . ALA A 1 109 ? -36.844 64.812 -19.531 1 30.33 109 ALA A O 1
ATOM 846 N N . ARG A 1 110 ? -38.938 65.5 -19.469 1 28.45 110 ARG A N 1
ATOM 847 C CA . ARG A 1 110 ? -38.812 67 -19.531 1 28.45 110 ARG A CA 1
ATOM 848 C C . ARG A 1 110 ? -38.156 67.5 -18.281 1 28.45 110 ARG A C 1
ATOM 850 O O . ARG A 1 110 ? -38.5 67.125 -17.156 1 28.45 110 ARG A O 1
ATOM 857 N N . THR A 1 111 ? -36.938 68 -18.344 1 28.17 111 THR A N 1
ATOM 858 C CA . THR A 1 111 ? -36 68.625 -17.438 1 28.17 111 THR A CA 1
ATOM 859 C C . THR A 1 111 ? -36.656 69.75 -16.672 1 28.17 111 THR A C 1
ATOM 861 O O . THR A 1 111 ? -37.094 70.75 -17.281 1 28.17 111 THR A O 1
ATOM 864 N N . ALA A 1 112 ? -37.656 69.375 -15.859 1 23.25 112 ALA A N 1
ATOM 865 C CA . ALA A 1 112 ? -38.125 70.625 -15.227 1 23.25 112 ALA A CA 1
ATOM 866 C C . ALA A 1 112 ? -36.938 71.375 -14.656 1 23.25 112 ALA A C 1
ATOM 868 O O . ALA A 1 112 ? -35.906 70.812 -14.312 1 23.25 112 ALA A O 1
ATOM 869 N N . ALA A 1 113 ? -37.062 72.688 -14.633 1 24.48 113 ALA A N 1
ATOM 870 C CA . ALA A 1 113 ? -36.375 74 -14.609 1 24.48 113 ALA A CA 1
ATOM 871 C C . ALA A 1 113 ? -35.875 74.312 -13.211 1 24.48 113 ALA A C 1
ATOM 873 O O . ALA A 1 113 ? -35.344 75.375 -12.969 1 24.48 113 ALA A O 1
ATOM 874 N N . GLY A 1 114 ? -35.75 73.375 -12.336 1 23.81 114 GLY A N 1
ATOM 875 C CA . GLY A 1 114 ? -35.75 74.062 -11.055 1 23.81 114 GLY A CA 1
ATOM 876 C C . GLY A 1 114 ? -34.469 74.812 -10.789 1 23.81 114 GLY A C 1
ATOM 877 O 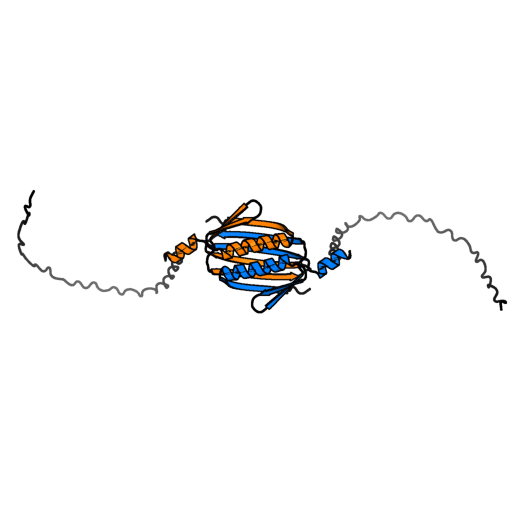O . GLY A 1 114 ? -33.406 74.188 -10.625 1 23.81 114 GLY A O 1
ATOM 878 N N . THR A 1 115 ? -34.125 75.812 -11.5 1 21.92 115 THR A N 1
ATOM 879 C CA . THR A 1 115 ? -32.875 76.5 -11.328 1 21.92 115 THR A CA 1
ATOM 880 C C . THR A 1 115 ? -32.688 76.938 -9.875 1 21.92 115 THR A C 1
ATOM 882 O O . THR A 1 115 ? -33.656 77.062 -9.117 1 21.92 115 THR A O 1
ATOM 885 N N . LYS A 1 116 ? -31.438 77.062 -9.383 1 22.45 116 LYS A N 1
ATOM 886 C CA . LYS A 1 116 ? -30.344 77.188 -8.414 1 22.45 116 LYS A CA 1
ATOM 887 C C . LYS A 1 116 ? -30.391 78.5 -7.645 1 22.45 116 LYS A C 1
ATOM 889 O O . LYS A 1 116 ? -30.297 79.562 -8.242 1 22.45 116 LYS A O 1
ATOM 894 N N . ARG A 1 117 ? -31.266 78.625 -6.734 1 21.39 117 ARG A N 1
ATOM 895 C CA . ARG A 1 117 ? -31.062 79.938 -6.094 1 21.39 117 ARG A CA 1
ATOM 896 C C . ARG A 1 117 ? -29.641 80.062 -5.566 1 21.39 117 ARG A C 1
ATOM 898 O O . ARG A 1 117 ? -29.125 79.125 -4.91 1 21.39 117 ARG A O 1
ATOM 905 N N . THR A 1 118 ? -28.797 81.062 -5.918 1 19.42 118 THR A N 1
ATOM 906 C CA . THR A 1 118 ? -27.422 81.562 -5.867 1 19.42 118 THR A CA 1
ATOM 907 C C . THR A 1 118 ? -27.031 81.938 -4.441 1 19.42 118 THR A C 1
ATOM 909 O O . THR A 1 118 ? -25.859 82.062 -4.129 1 19.42 118 THR A O 1
ATOM 912 N N . ALA A 1 119 ? -27.859 81.938 -3.369 1 19.67 119 ALA A N 1
ATOM 913 C CA . ALA A 1 119 ? -27.484 83.125 -2.621 1 19.67 119 ALA A CA 1
ATOM 914 C C . ALA A 1 119 ? -26.078 83 -2.047 1 19.67 119 ALA A C 1
ATOM 916 O O . ALA A 1 119 ? -25.547 81.875 -1.939 1 19.67 119 ALA A O 1
ATOM 917 N N . ALA A 1 120 ? -25.703 83.938 -0.951 1 19.33 120 ALA A N 1
ATOM 918 C CA . ALA A 1 120 ? -24.781 85.062 -0.579 1 19.33 120 ALA A CA 1
ATOM 919 C C . ALA A 1 120 ? -23.625 84.5 0.258 1 19.33 120 ALA A C 1
ATOM 921 O O . ALA A 1 120 ? -23.719 83.438 0.84 1 19.33 120 ALA A O 1
ATOM 922 N N . GLY A 1 121 ? -22.609 85.5 0.669 1 17.81 121 GLY A N 1
ATOM 923 C CA . GLY A 1 121 ? -21.234 85.938 0.638 1 17.81 121 GLY A CA 1
ATOM 924 C C . GLY A 1 121 ? -20.453 85.562 1.888 1 17.81 121 GLY A C 1
ATOM 925 O O . GLY A 1 121 ? -19.234 85.375 1.835 1 17.81 121 GLY A O 1
ATOM 926 N N . THR A 1 122 ? -21.031 85.562 3.225 1 21.81 122 THR A N 1
ATOM 927 C CA . THR A 1 122 ? -20.172 86.438 4.055 1 21.81 122 THR A CA 1
ATOM 928 C C . THR A 1 122 ? -18.953 85.625 4.543 1 21.81 122 THR A C 1
ATOM 930 O O . THR A 1 122 ? -19.078 84.5 5.039 1 21.81 122 THR A O 1
ATOM 933 N N . LYS A 1 123 ? -17.828 86 4.117 1 20 123 LYS A N 1
ATOM 934 C CA . LYS A 1 123 ? -16.422 85.625 4.266 1 20 123 LYS A CA 1
ATOM 935 C C . LYS A 1 123 ? -15.945 85.812 5.695 1 20 123 LYS A C 1
ATOM 937 O O . LYS A 1 123 ? -15.773 87 6.133 1 20 123 LYS A O 1
ATOM 942 N N . LYS A 1 124 ? -16.516 85.438 6.797 1 22.52 124 LYS A N 1
ATOM 943 C CA . LYS A 1 124 ? -15.867 85.938 7.996 1 22.52 124 LYS A CA 1
ATOM 944 C C . LYS A 1 124 ? -14.383 85.562 8.023 1 22.52 124 LYS A C 1
ATOM 946 O O . LYS A 1 124 ? -14.008 84.5 7.578 1 22.52 124 LYS A O 1
ATOM 951 N N . THR A 1 125 ? -13.547 86.562 8.547 1 18.59 125 THR A N 1
ATOM 952 C CA . THR A 1 125 ? -12.188 87.125 8.68 1 18.59 125 THR A CA 1
ATOM 953 C C . THR A 1 125 ? -11.328 86.125 9.5 1 18.59 125 THR A C 1
ATOM 955 O O . THR A 1 125 ? -11.836 85.375 10.336 1 18.59 125 THR A O 1
ATOM 958 N N . ALA A 1 126 ? -9.992 86.125 9.25 1 22.91 126 ALA A N 1
ATOM 959 C CA . ALA A 1 126 ? -8.688 85.438 9.328 1 22.91 126 ALA A CA 1
ATOM 960 C C . ALA A 1 126 ? -8.062 85.688 10.703 1 22.91 126 ALA A C 1
ATOM 962 O O . ALA A 1 126 ? -6.93 85.25 10.945 1 22.91 126 ALA A O 1
ATOM 963 N N . GLY A 1 127 ? -8.711 85.938 11.875 1 22.14 127 GLY A N 1
ATOM 964 C CA . GLY A 1 127 ? -7.816 86.625 12.812 1 22.14 127 GLY A CA 1
ATOM 965 C C . GLY A 1 127 ? -6.633 85.75 13.211 1 22.14 127 GLY A C 1
ATOM 966 O O . GLY A 1 127 ? -6.699 84.5 13.141 1 22.14 127 GLY A O 1
ATOM 967 N N . SER A 1 128 ? -5.285 86.312 13.117 1 24.42 128 SER A N 1
ATOM 968 C CA . SER A 1 128 ? -3.85 86.125 13.289 1 24.42 128 SER A CA 1
ATOM 969 C C . SER A 1 128 ? -3.512 85.812 14.742 1 24.42 128 SER A C 1
ATOM 971 O O . SER A 1 128 ? -3.857 86.562 15.656 1 24.42 128 SER A O 1
ATOM 973 N N . ARG A 1 129 ? -3.52 84.5 15.094 1 32.34 129 ARG A N 1
ATOM 974 C CA . ARG A 1 129 ? -3.172 84.062 16.438 1 32.34 129 ARG A CA 1
ATOM 975 C C . ARG A 1 129 ? -1.844 84.688 16.891 1 32.34 129 ARG A C 1
ATOM 977 O O . ARG A 1 129 ? -0.875 84.688 16.125 1 32.34 129 ARG A O 1
ATOM 984 N N . PRO A 1 130 ? -1.69 85.312 18.062 1 30.91 130 PRO A N 1
ATOM 985 C CA . PRO A 1 130 ? -0.691 86.062 18.828 1 30.91 130 PRO A CA 1
ATOM 986 C C . PRO A 1 130 ? 0.554 85.188 19.141 1 30.91 130 PRO A C 1
ATOM 988 O O . PRO A 1 130 ? 0.473 84 19.266 1 30.91 130 PRO A O 1
ATOM 991 N N . PRO A 1 131 ? 1.869 85.688 18.812 1 28.34 131 PRO A N 1
ATOM 992 C CA . PRO A 1 131 ? 3.236 85.125 18.891 1 28.34 131 PRO A CA 1
ATOM 993 C C . PRO A 1 131 ? 3.641 84.75 20.312 1 28.34 131 PRO A C 1
ATOM 995 O O . PRO A 1 131 ? 4.5 83.875 20.484 1 28.34 131 PRO A O 1
ATOM 998 N N . ALA A 1 132 ? 3.141 85.5 21.344 1 25.83 132 ALA A N 1
ATOM 999 C CA . ALA A 1 132 ? 4.125 86.062 22.25 1 25.83 132 ALA A CA 1
ATOM 1000 C C . ALA A 1 132 ? 4.863 85 23.047 1 25.83 132 ALA A C 1
ATOM 1002 O O . ALA A 1 132 ? 6.098 85 23.078 1 25.83 132 ALA A O 1
ATOM 1003 N N . ALA A 1 133 ? 4.477 84.812 24.281 1 23.12 133 ALA A N 1
ATOM 1004 C CA . ALA A 1 133 ? 5.328 85.25 25.406 1 23.12 133 ALA A CA 1
ATOM 1005 C C . ALA A 1 133 ? 6.258 84.062 25.812 1 23.12 133 ALA A C 1
ATOM 1007 O O . ALA A 1 133 ? 7.449 84.125 25.5 1 23.12 133 ALA A O 1
ATOM 1008 N N . LYS A 1 134 ? 6.164 83.75 27.156 1 21.92 134 LYS A N 1
ATOM 1009 C CA . LYS A 1 134 ? 7.082 83.875 28.281 1 21.92 134 LYS A CA 1
ATOM 1010 C C . LYS A 1 134 ? 7.934 82.625 28.438 1 21.92 134 LYS A C 1
ATOM 1012 O O . LYS A 1 134 ? 9.125 82.688 28.75 1 21.92 134 LYS A O 1
ATOM 1017 N N . LYS A 1 135 ? 7.316 81.375 28.781 1 21.89 135 LYS A N 1
ATOM 1018 C CA . LYS A 1 135 ? 7.82 80.938 30.078 1 21.89 135 LYS A CA 1
ATOM 1019 C C . LYS A 1 135 ? 9.25 80.438 29.984 1 21.89 135 LYS A C 1
ATOM 1021 O O . LYS A 1 135 ? 9.586 79.688 29.047 1 21.89 135 LYS A O 1
ATOM 1026 N N . SER A 1 136 ? 10.188 80.812 30.938 1 23.67 136 SER A N 1
ATOM 1027 C CA . SER A 1 136 ? 11.352 80.188 31.594 1 23.67 136 SER A CA 1
ATOM 1028 C C . SER A 1 136 ? 11.109 78.688 31.875 1 23.67 136 SER A C 1
ATOM 1030 O O . SER A 1 136 ? 10.055 78.312 32.406 1 23.67 136 SER A O 1
ATOM 1032 N N . MET B 1 1 ? -14.266 -14.273 -17.109 1 51.44 1 MET B N 1
ATOM 1033 C CA . MET B 1 1 ? -14.953 -14.547 -15.852 1 51.44 1 MET B CA 1
ATOM 1034 C C . MET B 1 1 ? -14.977 -13.312 -14.961 1 51.44 1 MET B C 1
ATOM 1036 O O . MET B 1 1 ? -14.242 -12.352 -15.203 1 51.44 1 MET B O 1
ATOM 1040 N N . LYS B 1 2 ? -15.914 -13.406 -13.812 1 60.28 2 LYS B N 1
ATOM 1041 C CA . LYS B 1 2 ? -16.359 -12.25 -13.047 1 60.28 2 LYS B CA 1
ATOM 1042 C C . LYS B 1 2 ? -15.242 -11.688 -12.188 1 60.28 2 LYS B C 1
ATOM 1044 O O . LYS B 1 2 ? -14.539 -12.438 -11.5 1 60.28 2 LYS B O 1
ATOM 1049 N N . ASP B 1 3 ? -14.906 -10.547 -12.32 1 82.31 3 ASP B N 1
ATOM 1050 C CA . ASP B 1 3 ? -13.898 -9.758 -11.617 1 82.31 3 ASP B CA 1
ATOM 1051 C C . ASP B 1 3 ? -14.43 -9.289 -10.266 1 82.31 3 ASP B C 1
ATOM 1053 O O . ASP B 1 3 ? -15.609 -8.961 -10.133 1 82.31 3 ASP B O 1
ATOM 1057 N N . LEU B 1 4 ? -13.789 -9.836 -9.234 1 86.88 4 LEU B N 1
ATOM 1058 C CA . LEU B 1 4 ? -14.102 -9.273 -7.926 1 86.88 4 LEU B CA 1
ATOM 1059 C C . LEU B 1 4 ? -13.383 -7.945 -7.723 1 86.88 4 LEU B C 1
ATOM 1061 O O . LEU B 1 4 ? -12.203 -7.812 -8.055 1 86.88 4 LEU B O 1
ATOM 1065 N N . LYS B 1 5 ? -14.25 -7.008 -7.375 1 89.44 5 LYS B N 1
ATOM 1066 C CA . LYS B 1 5 ? -13.664 -5.723 -7.008 1 89.44 5 LYS B CA 1
ATOM 1067 C C . LYS B 1 5 ? -14.125 -5.285 -5.621 1 89.44 5 LYS B C 1
ATOM 1069 O O . LYS B 1 5 ? -15.32 -5.273 -5.332 1 89.44 5 LYS B O 1
ATOM 1074 N N . PHE B 1 6 ? -13.25 -5.012 -4.738 1 88.75 6 PHE B N 1
ATOM 1075 C CA . PHE B 1 6 ? -13.484 -4.461 -3.406 1 88.75 6 PHE B CA 1
ATOM 1076 C C . PHE B 1 6 ? -12.734 -3.143 -3.23 1 88.75 6 PHE B C 1
ATOM 1078 O O . PHE B 1 6 ? -11.555 -3.041 -3.566 1 88.75 6 PHE B O 1
ATOM 1085 N N . GLU B 1 7 ? -13.359 -2.109 -2.805 1 92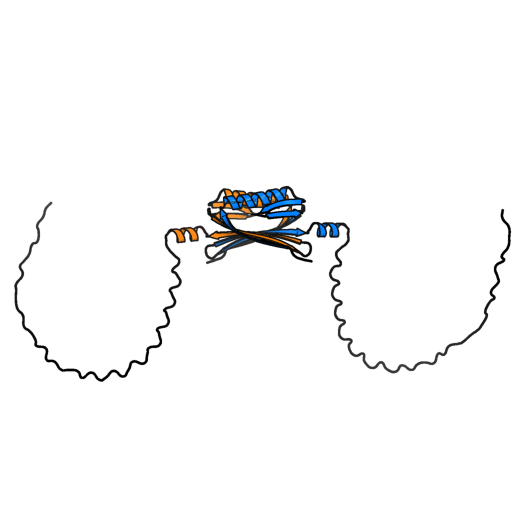.44 7 GLU B N 1
ATOM 1086 C CA . GLU B 1 7 ? -12.766 -0.806 -2.537 1 92.44 7 GLU B CA 1
ATOM 1087 C C . GLU B 1 7 ? -13.203 -0.265 -1.179 1 92.44 7 GLU B C 1
ATOM 1089 O O . GLU B 1 7 ? -14.367 -0.382 -0.806 1 92.44 7 GLU B O 1
ATOM 1094 N N . GLN B 1 8 ? -12.289 0.241 -0.452 1 91.81 8 GLN B N 1
ATOM 1095 C CA . GLN B 1 8 ? -12.578 0.879 0.829 1 91.81 8 GLN B CA 1
ATOM 1096 C C . GLN B 1 8 ? -11.844 2.213 0.954 1 91.81 8 GLN B C 1
ATOM 1098 O O . GLN B 1 8 ? -10.617 2.27 0.828 1 91.81 8 GLN B O 1
ATOM 1103 N N . LYS B 1 9 ? -12.656 3.334 1.176 1 94.44 9 LYS B N 1
ATOM 1104 C CA . LYS B 1 9 ? -12.117 4.66 1.468 1 94.44 9 LYS B CA 1
ATOM 1105 C C . LYS B 1 9 ? -12.5 5.109 2.875 1 94.44 9 LYS B C 1
ATOM 1107 O O . LYS B 1 9 ? -13.633 4.918 3.309 1 94.44 9 LYS B O 1
ATOM 1112 N N . ARG B 1 10 ? -11.469 5.609 3.635 1 95.06 10 ARG B N 1
ATOM 1113 C CA . ARG B 1 10 ? -11.812 6.09 4.969 1 95.06 10 ARG B CA 1
ATOM 1114 C C . ARG B 1 10 ? -10.734 7.023 5.512 1 95.06 10 ARG B C 1
ATOM 1116 O O . ARG B 1 10 ? -9.578 6.969 5.074 1 95.06 10 ARG B O 1
ATOM 1123 N N . SER B 1 11 ? -11.172 7.895 6.414 1 97.62 11 SER B N 1
ATOM 1124 C CA . SER B 1 11 ? -10.234 8.625 7.254 1 97.62 11 SER B CA 1
ATOM 1125 C C . SER B 1 11 ? -9.812 7.793 8.461 1 97.62 11 SER B C 1
ATOM 1127 O O . SER B 1 11 ? -10.625 7.074 9.039 1 97.62 11 SER B O 1
ATOM 1129 N N . MET B 1 12 ? -8.453 7.891 8.773 1 97 12 MET B N 1
ATOM 1130 C CA . MET B 1 12 ? -7.984 7.09 9.898 1 97 12 MET B CA 1
ATOM 1131 C C . MET B 1 12 ? -6.75 7.719 10.539 1 97 12 MET B C 1
ATOM 1133 O O . MET B 1 12 ? -6.145 8.625 9.961 1 97 12 MET B O 1
ATOM 1137 N N . THR B 1 13 ? -6.543 7.266 11.828 1 98.19 13 THR B N 1
ATOM 1138 C CA . THR B 1 13 ? -5.309 7.695 12.484 1 98.19 13 THR B CA 1
ATOM 1139 C C . THR B 1 13 ? -4.102 6.992 11.875 1 98.19 13 THR B C 1
ATOM 1141 O O . THR B 1 13 ? -4.227 5.898 11.32 1 98.19 13 THR B O 1
ATOM 1144 N N . ARG B 1 14 ? -2.951 7.684 11.938 1 98.5 14 ARG B N 1
ATOM 1145 C CA . ARG B 1 14 ? -1.726 7.078 11.422 1 98.5 14 ARG B CA 1
ATOM 1146 C C . ARG B 1 14 ? -1.464 5.727 12.086 1 98.5 14 ARG B C 1
ATOM 1148 O O . ARG B 1 14 ? -0.901 4.824 11.461 1 98.5 14 ARG B O 1
ATOM 1155 N N . LEU B 1 15 ? -1.901 5.559 13.383 1 98.5 15 LEU B N 1
ATOM 1156 C CA . LEU B 1 15 ? -1.701 4.293 14.086 1 98.5 15 LEU B CA 1
ATOM 1157 C C . LEU B 1 15 ? -2.584 3.199 13.492 1 98.5 15 LEU B C 1
ATOM 1159 O O . LEU B 1 15 ? -2.148 2.053 13.359 1 98.5 15 LEU B O 1
ATOM 1163 N N . GLU B 1 16 ? -3.822 3.553 13.156 1 97.25 16 GLU B N 1
ATOM 1164 C CA . GLU B 1 16 ? -4.707 2.6 12.492 1 97.25 16 GLU B CA 1
ATOM 1165 C C . GLU B 1 16 ? -4.152 2.186 11.133 1 97.25 16 GLU B C 1
ATOM 1167 O O . GLU B 1 16 ? -4.195 1.009 10.773 1 97.25 16 GLU B O 1
ATOM 1172 N N . ALA B 1 17 ? -3.672 3.18 10.461 1 97.94 17 ALA B N 1
ATOM 1173 C CA . ALA B 1 17 ? -3.049 2.896 9.172 1 97.94 17 ALA B CA 1
ATOM 1174 C C . ALA B 1 17 ? -1.85 1.966 9.328 1 97.94 17 ALA B C 1
ATOM 1176 O O . ALA B 1 17 ? -1.683 1.019 8.555 1 97.94 17 ALA B O 1
ATOM 1177 N N . ALA B 1 18 ? -1.011 2.248 10.273 1 98.56 18 ALA B N 1
ATOM 1178 C CA . ALA B 1 18 ? 0.157 1.417 10.555 1 98.56 18 ALA B CA 1
ATOM 1179 C C . ALA B 1 18 ? -0.253 -0.021 10.859 1 98.56 18 ALA B C 1
ATOM 1181 O O . ALA B 1 18 ? 0.379 -0.968 10.383 1 98.56 18 ALA B O 1
ATOM 1182 N N . ASP B 1 19 ? -1.265 -0.137 11.656 1 97.56 19 ASP B N 1
ATOM 1183 C CA . ASP B 1 19 ? -1.728 -1.471 12.023 1 97.56 19 ASP B CA 1
ATOM 1184 C C . ASP B 1 19 ? -2.219 -2.242 10.797 1 97.56 19 ASP B C 1
ATOM 1186 O O . ASP B 1 19 ? -1.985 -3.447 10.688 1 97.56 19 ASP B O 1
ATOM 1190 N N . GLN B 1 20 ? -2.936 -1.598 9.984 1 96.25 20 GLN B N 1
ATOM 1191 C CA . GLN B 1 20 ? -3.428 -2.227 8.758 1 96.25 20 GLN B CA 1
ATOM 1192 C C . GLN B 1 20 ? -2.273 -2.691 7.879 1 96.25 20 GLN B C 1
ATOM 1194 O O . GLN B 1 20 ? -2.295 -3.807 7.355 1 96.25 20 GLN B O 1
ATOM 1199 N N . LEU B 1 21 ? -1.261 -1.75 7.68 1 98 21 LEU B N 1
ATOM 1200 C CA . LEU B 1 21 ? -0.099 -2.105 6.871 1 98 21 LEU B CA 1
ATOM 1201 C C . LEU B 1 21 ? 0.675 -3.254 7.508 1 98 21 LEU B C 1
ATOM 1203 O O . LEU B 1 21 ? 1.172 -4.137 6.809 1 98 21 LEU B O 1
ATOM 1207 N N . ALA B 1 22 ? 0.774 -3.26 8.82 1 98.31 22 ALA B N 1
ATOM 1208 C CA . ALA B 1 22 ? 1.483 -4.324 9.531 1 98.31 22 ALA B CA 1
ATOM 1209 C C . ALA B 1 22 ? 0.777 -5.664 9.352 1 98.31 22 ALA B C 1
ATOM 1211 O O . ALA B 1 22 ? 1.428 -6.703 9.227 1 98.31 22 ALA B O 1
ATOM 1212 N N . ALA B 1 23 ? -0.535 -5.664 9.406 1 97.56 23 ALA B N 1
ATOM 1213 C CA . ALA B 1 23 ? -1.295 -6.895 9.203 1 97.56 23 ALA B CA 1
ATOM 1214 C C . ALA B 1 23 ? -1.057 -7.461 7.809 1 97.56 23 ALA B C 1
ATOM 1216 O O . ALA B 1 23 ? -0.904 -8.672 7.641 1 97.56 23 ALA B O 1
ATOM 1217 N N . LEU B 1 24 ? -1.049 -6.531 6.848 1 97.88 24 LEU B N 1
ATOM 1218 C CA . LEU B 1 24 ? -0.779 -6.965 5.48 1 97.88 24 LEU B CA 1
ATOM 1219 C C . LEU B 1 24 ? 0.644 -7.5 5.352 1 97.88 24 LEU B C 1
ATOM 1221 O O . LEU B 1 24 ? 0.877 -8.492 4.664 1 97.88 24 LEU B O 1
ATOM 1225 N N . ALA B 1 25 ? 1.558 -6.797 5.988 1 98.62 25 ALA B N 1
ATOM 1226 C CA . ALA B 1 25 ? 2.939 -7.273 5.996 1 98.62 25 ALA B CA 1
ATOM 1227 C C . ALA B 1 25 ? 3.033 -8.68 6.582 1 98.62 25 ALA B C 1
ATOM 1229 O O . ALA B 1 25 ? 3.752 -9.531 6.055 1 98.62 25 ALA B O 1
ATOM 1230 N N . ALA B 1 26 ? 2.346 -8.891 7.637 1 98.44 26 ALA B N 1
ATOM 1231 C CA . ALA B 1 26 ? 2.344 -10.211 8.266 1 98.44 26 ALA B CA 1
ATOM 1232 C C . ALA B 1 26 ? 1.777 -11.266 7.324 1 98.44 26 ALA B C 1
ATOM 1234 O O . ALA B 1 26 ? 2.283 -12.391 7.27 1 98.44 26 ALA B O 1
ATOM 1235 N N . ALA B 1 27 ? 0.726 -10.914 6.637 1 98.25 27 ALA B N 1
ATOM 1236 C CA . ALA B 1 27 ? 0.134 -11.836 5.668 1 98.25 27 ALA B CA 1
ATOM 1237 C C . ALA B 1 27 ? 1.118 -12.172 4.551 1 98.25 27 ALA B C 1
ATOM 1239 O O . ALA B 1 27 ? 1.228 -13.328 4.137 1 98.25 27 ALA B O 1
ATOM 1240 N N . LEU B 1 28 ? 1.797 -11.156 4.047 1 98.44 28 LEU B N 1
ATOM 1241 C CA . LEU B 1 28 ? 2.814 -11.375 3.023 1 98.44 28 LEU B CA 1
ATOM 1242 C C . LEU B 1 28 ? 3.916 -12.289 3.537 1 98.44 28 LEU B C 1
ATOM 1244 O O . LEU B 1 28 ? 4.426 -13.133 2.791 1 98.44 28 LEU B O 1
ATOM 1248 N N . ARG B 1 29 ? 4.281 -12.109 4.797 1 98.56 29 ARG B N 1
ATOM 1249 C CA . ARG B 1 29 ? 5.328 -12.945 5.379 1 98.56 29 ARG B CA 1
ATOM 1250 C C . ARG B 1 29 ? 4.875 -14.398 5.477 1 98.56 29 ARG B C 1
ATOM 1252 O O . ARG B 1 29 ? 5.664 -15.312 5.254 1 98.56 29 ARG B O 1
ATOM 1259 N N . GLU B 1 30 ? 3.691 -14.578 5.895 1 98.06 30 GLU B N 1
ATOM 1260 C CA . GLU B 1 30 ? 3.137 -15.922 5.988 1 98.06 30 GLU B CA 1
ATOM 1261 C C . GLU B 1 30 ? 3.064 -16.594 4.617 1 98.06 30 GLU B C 1
ATOM 1263 O O . GLU B 1 30 ? 3.516 -17.719 4.449 1 98.06 30 GLU B O 1
ATOM 1268 N N . GLY B 1 31 ? 2.547 -15.898 3.668 1 98 31 GLY B N 1
ATOM 1269 C CA . GLY B 1 31 ? 2.381 -16.438 2.326 1 98 31 GLY B CA 1
ATOM 1270 C C . GLY B 1 31 ? 1.314 -17.516 2.24 1 98 31 GLY B C 1
ATOM 1271 O O . GLY B 1 31 ? 0.681 -17.844 3.244 1 98 31 GLY B O 1
ATOM 1272 N N . GLY B 1 32 ? 1.2 -18.016 0.975 1 97.5 32 GLY B N 1
ATOM 1273 C CA . GLY B 1 32 ? 0.158 -19.016 0.812 1 97.5 32 GLY B CA 1
ATOM 1274 C C . GLY B 1 32 ? -1.239 -18.469 1.013 1 97.5 32 GLY B C 1
ATOM 1275 O O . GLY B 1 32 ? -1.552 -17.375 0.538 1 97.5 32 GLY B O 1
ATOM 1276 N N . ASP B 1 33 ? -2.111 -19.312 1.61 1 97.19 33 ASP B N 1
ATOM 1277 C CA . ASP B 1 33 ? -3.488 -18.891 1.854 1 97.19 33 ASP B CA 1
ATOM 1278 C C . ASP B 1 33 ? -3.605 -18.125 3.168 1 97.19 33 ASP B C 1
ATOM 1280 O O . ASP B 1 33 ? -3.346 -18.672 4.238 1 97.19 33 ASP B O 1
ATOM 1284 N N . VAL B 1 34 ? -3.996 -16.844 3.064 1 97.19 34 VAL B N 1
ATOM 1285 C CA . VAL B 1 34 ? -4.086 -16 4.25 1 97.19 34 VAL B CA 1
ATOM 1286 C C . VAL B 1 34 ? -5.453 -15.32 4.301 1 97.19 34 VAL B C 1
ATOM 1288 O O . VAL B 1 34 ? -6.168 -15.273 3.297 1 97.19 34 VAL B O 1
ATOM 1291 N N . GLU B 1 35 ? -5.734 -14.883 5.523 1 95.31 35 GLU B N 1
ATOM 1292 C CA . GLU B 1 35 ? -6.934 -14.094 5.758 1 95.31 35 GLU B CA 1
ATOM 1293 C C . GLU B 1 35 ? -6.59 -12.75 6.402 1 95.31 35 GLU B C 1
ATOM 1295 O O . GLU B 1 35 ? -5.836 -12.703 7.375 1 95.31 35 GLU B O 1
ATOM 1300 N N . LEU B 1 36 ? -7.117 -11.711 5.809 1 93.5 36 LEU B N 1
ATOM 1301 C CA . LEU B 1 36 ? -6.953 -10.359 6.336 1 93.5 36 LEU B CA 1
ATOM 1302 C C . LEU B 1 36 ? -8.297 -9.773 6.754 1 93.5 36 LEU B C 1
ATOM 1304 O O . LEU B 1 36 ? -9.281 -9.883 6.016 1 93.5 36 LEU B O 1
ATOM 1308 N N . GLU B 1 37 ? -8.266 -9.195 7.945 1 89.44 37 GLU B N 1
ATOM 1309 C CA . GLU B 1 37 ? -9.477 -8.516 8.391 1 89.44 37 GLU B CA 1
ATOM 1310 C C . GLU B 1 37 ? -9.484 -7.055 7.938 1 89.44 37 GLU B C 1
ATOM 1312 O O . GLU B 1 37 ? -8.555 -6.305 8.219 1 89.44 37 GLU B O 1
ATOM 1317 N N . TYR B 1 38 ? -10.453 -6.781 7.172 1 81.38 38 TYR B N 1
ATOM 1318 C CA . TYR B 1 38 ? -10.656 -5.406 6.734 1 81.38 38 TYR B CA 1
ATOM 1319 C C . TYR B 1 38 ? -12.055 -4.922 7.078 1 81.38 38 TYR B C 1
ATOM 1321 O O . TYR B 1 38 ? -13.039 -5.348 6.461 1 81.38 38 TYR B O 1
ATOM 1329 N N . GLY B 1 39 ? -12.062 -3.959 8.086 1 76 39 GLY B N 1
ATOM 1330 C CA . GLY B 1 39 ? -13.367 -3.506 8.531 1 76 39 GLY B CA 1
ATOM 1331 C C . GLY B 1 39 ? -14.242 -4.629 9.055 1 76 39 GLY B C 1
ATOM 1332 O O . GLY B 1 39 ? -13.867 -5.324 10 1 76 39 GLY B O 1
ATOM 1333 N N . GLN B 1 40 ? -15.414 -4.785 8.219 1 77 40 GLN B N 1
ATOM 1334 C CA . GLN B 1 40 ? -16.391 -5.773 8.672 1 77 40 GLN B CA 1
ATOM 1335 C C . GLN B 1 40 ? -16.25 -7.074 7.883 1 77 40 GLN B C 1
ATOM 1337 O O . GLN B 1 40 ? -17 -8.031 8.125 1 77 40 GLN B O 1
ATOM 1342 N N . GLY B 1 41 ? -15.219 -7.121 7.035 1 84.38 41 GLY B N 1
ATOM 1343 C CA . GLY B 1 41 ? -15.07 -8.297 6.191 1 84.38 41 GLY B CA 1
ATOM 1344 C C . GLY B 1 41 ? -13.703 -8.938 6.301 1 84.38 41 GLY B C 1
ATOM 1345 O O . GLY B 1 41 ? -12.828 -8.43 7.004 1 84.38 41 GLY B O 1
ATOM 1346 N N . THR B 1 42 ? -13.672 -10.125 5.777 1 91.69 42 THR B N 1
ATOM 1347 C CA . THR B 1 42 ? -12.422 -10.875 5.719 1 91.69 42 THR B CA 1
ATOM 1348 C C . THR B 1 42 ? -11.984 -11.086 4.273 1 91.69 42 THR B C 1
ATOM 1350 O O . THR B 1 42 ? -12.789 -11.477 3.428 1 91.69 42 THR B O 1
ATOM 1353 N N . LEU B 1 43 ? -10.711 -10.758 4.004 1 90.75 43 LEU B N 1
ATOM 1354 C CA . LEU B 1 43 ? -10.117 -10.969 2.688 1 90.75 43 LEU B CA 1
ATOM 1355 C C . LEU B 1 43 ? -9.234 -12.211 2.684 1 90.75 43 LEU B C 1
ATOM 1357 O O . LEU B 1 43 ? -8.297 -12.312 3.475 1 90.75 43 LEU B O 1
ATOM 1361 N N . SER B 1 44 ? -9.578 -13.164 1.861 1 93.31 44 SER B N 1
ATOM 1362 C CA . SER B 1 44 ? -8.766 -14.367 1.69 1 93.31 44 SER B CA 1
ATOM 1363 C C . SER B 1 44 ? -7.902 -14.273 0.437 1 93.31 44 SER B C 1
ATOM 1365 O O . SER B 1 44 ? -8.414 -14.031 -0.659 1 93.31 44 SER B O 1
ATOM 1367 N N . LEU B 1 45 ? -6.609 -14.484 0.603 1 94.44 45 LEU B N 1
ATOM 1368 C CA . LEU B 1 45 ? -5.68 -14.367 -0.516 1 94.44 45 LEU B CA 1
ATOM 1369 C C . LEU B 1 45 ? -4.754 -15.57 -0.578 1 94.44 45 LEU B C 1
ATOM 1371 O O . LEU B 1 45 ? -4.383 -16.125 0.458 1 94.44 45 LEU B O 1
ATOM 1375 N N . SER B 1 46 ? -4.473 -15.953 -1.788 1 96.69 46 SER B N 1
ATOM 1376 C CA . SER B 1 46 ? -3.379 -16.891 -2.035 1 96.69 46 SER B CA 1
ATOM 1377 C C . SER B 1 46 ? -2.139 -16.172 -2.547 1 96.69 46 SER B C 1
ATOM 1379 O O . SER B 1 46 ? -2.1 -15.727 -3.697 1 96.69 46 SER B O 1
ATOM 1381 N N . ILE B 1 47 ? -1.115 -16.047 -1.745 1 98.12 47 ILE B N 1
ATOM 1382 C CA . ILE B 1 47 ? 0.056 -15.219 -2.033 1 98.12 47 ILE B CA 1
ATOM 1383 C C . ILE B 1 47 ? 1.229 -16.125 -2.428 1 98.12 47 ILE B C 1
ATOM 1385 O O . ILE B 1 47 ? 1.647 -16.984 -1.65 1 98.12 47 ILE B O 1
ATOM 1389 N N . PRO B 1 48 ? 1.736 -15.898 -3.555 1 98.12 48 PRO B N 1
ATOM 1390 C CA . PRO B 1 48 ? 2.902 -16.672 -3.994 1 98.12 48 PRO B CA 1
ATOM 1391 C C . PRO B 1 48 ? 4.215 -16.125 -3.428 1 98.12 48 PRO B C 1
ATOM 1393 O O . PRO B 1 48 ? 4.219 -15.109 -2.74 1 98.12 48 PRO B O 1
ATOM 1396 N N . GLU B 1 49 ? 5.27 -16.812 -3.74 1 98.06 49 GLU B N 1
ATOM 1397 C CA . GLU B 1 49 ? 6.602 -16.422 -3.277 1 98.06 49 GLU B CA 1
ATOM 1398 C C . GLU B 1 49 ? 7.066 -15.133 -3.945 1 98.06 49 GLU B C 1
ATOM 1400 O O . GLU B 1 49 ? 7.734 -14.312 -3.316 1 98.06 49 GLU B O 1
ATOM 1405 N N . GLU B 1 50 ? 6.762 -15 -5.227 1 97.81 50 GLU B N 1
ATOM 1406 C CA . GLU B 1 50 ? 7.164 -13.836 -6.004 1 97.81 50 GLU B CA 1
ATOM 1407 C C . GLU B 1 50 ? 5.953 -13.016 -6.438 1 97.81 50 GLU B C 1
ATOM 1409 O O . GLU B 1 50 ? 4.918 -13.57 -6.805 1 97.81 50 GLU B O 1
ATOM 1414 N N . LEU B 1 51 ? 6.133 -11.664 -6.324 1 98.25 51 LEU B N 1
ATOM 1415 C CA . LEU B 1 51 ? 5.094 -10.758 -6.789 1 98.25 51 LEU B CA 1
ATOM 1416 C C . LEU B 1 51 ? 5.699 -9.492 -7.383 1 98.25 51 LEU B C 1
ATOM 1418 O O . LEU B 1 51 ? 6.906 -9.266 -7.266 1 98.25 51 LEU B O 1
ATOM 1422 N N . ARG B 1 52 ? 4.879 -8.797 -8.039 1 98.44 52 ARG B N 1
ATOM 1423 C CA . ARG B 1 52 ? 5.27 -7.488 -8.555 1 98.44 52 ARG B CA 1
ATOM 1424 C C . ARG B 1 52 ? 4.777 -6.371 -7.645 1 98.44 52 ARG B C 1
ATOM 1426 O O . ARG B 1 52 ? 3.672 -6.441 -7.105 1 98.44 52 ARG B O 1
ATOM 1433 N N . SER B 1 53 ? 5.547 -5.359 -7.535 1 97.5 53 SER B N 1
ATOM 1434 C CA . SER B 1 53 ? 5.195 -4.223 -6.691 1 97.5 53 SER B CA 1
ATOM 1435 C C . SER B 1 53 ? 5.43 -2.9 -7.414 1 97.5 53 SER B C 1
ATOM 1437 O O . SER B 1 53 ? 6.355 -2.783 -8.219 1 97.5 53 SER B O 1
ATOM 1439 N N . GLU B 1 54 ? 4.59 -2 -7.176 1 97.31 54 GLU B N 1
ATOM 1440 C CA . GLU B 1 54 ? 4.762 -0.605 -7.57 1 97.31 54 GLU B CA 1
ATOM 1441 C C . GLU B 1 54 ? 4.547 0.332 -6.383 1 97.31 54 GLU B C 1
ATOM 1443 O O . GLU B 1 54 ? 3.592 0.167 -5.621 1 97.31 54 GLU B O 1
ATOM 1448 N N . VAL B 1 55 ? 5.41 1.304 -6.195 1 96.12 55 VAL B N 1
ATOM 1449 C CA . VAL B 1 55 ? 5.273 2.367 -5.203 1 96.12 55 VAL B CA 1
ATOM 1450 C C . VAL B 1 55 ? 5.348 3.727 -5.895 1 96.12 55 VAL B C 1
ATOM 1452 O O . VAL B 1 55 ? 6.242 3.971 -6.707 1 96.12 55 VAL B O 1
ATOM 1455 N N . GLU B 1 56 ? 4.426 4.535 -5.602 1 95.94 56 GLU B N 1
ATOM 1456 C CA . GLU B 1 56 ? 4.406 5.895 -6.141 1 95.94 56 GLU B CA 1
ATOM 1457 C C . GLU B 1 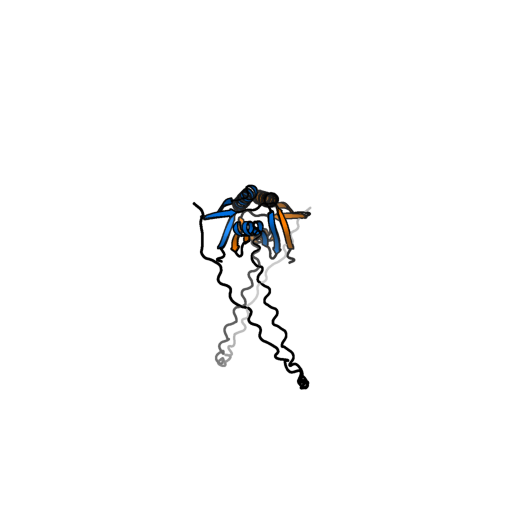56 ? 4.188 6.922 -5.031 1 95.94 56 GLU B C 1
ATOM 1459 O O . GLU B 1 56 ? 3.359 6.719 -4.145 1 95.94 56 GLU B O 1
ATOM 1464 N N . VAL B 1 57 ? 4.902 8.039 -5.066 1 95.62 57 VAL B N 1
ATOM 1465 C CA . VAL B 1 57 ? 4.723 9.195 -4.184 1 95.62 57 VAL B CA 1
ATOM 1466 C C . VAL B 1 57 ? 4.559 10.461 -5.02 1 95.62 57 VAL B C 1
ATOM 1468 O O . VAL B 1 57 ? 5.352 10.727 -5.922 1 95.62 57 VAL B O 1
ATOM 1471 N N . GLU B 1 58 ? 3.559 11.141 -4.73 1 96.12 58 GLU B N 1
ATOM 1472 C CA . GLU B 1 58 ? 3.305 12.422 -5.391 1 96.12 58 GLU B CA 1
ATOM 1473 C C . GLU B 1 58 ? 3.125 13.539 -4.371 1 96.12 58 GLU B C 1
ATOM 1475 O O . GLU B 1 58 ? 2.418 13.375 -3.375 1 96.12 58 GLU B O 1
ATOM 1480 N N . VAL B 1 59 ? 3.82 14.594 -4.582 1 94.56 59 VAL B N 1
ATOM 1481 C CA . VAL B 1 59 ? 3.658 15.805 -3.789 1 94.56 59 VAL B CA 1
ATOM 1482 C C . VAL B 1 59 ? 3.25 16.969 -4.695 1 94.56 59 VAL B C 1
ATOM 1484 O O . VAL B 1 59 ? 3.947 17.281 -5.66 1 94.56 59 VAL B O 1
ATOM 1487 N N . GLY B 1 60 ? 2.162 17.469 -4.414 1 93.38 60 GLY B N 1
ATOM 1488 C CA . GLY B 1 60 ? 1.644 18.594 -5.188 1 93.38 60 GLY B CA 1
ATOM 1489 C C . GLY B 1 60 ? 0.376 19.188 -4.605 1 93.38 60 GLY B C 1
ATOM 1490 O O . GLY B 1 60 ? -0.406 18.484 -3.961 1 93.38 60 GLY B O 1
ATOM 1491 N N . ASN B 1 61 ? 0.265 20.547 -4.898 1 92.69 61 ASN B N 1
ATOM 1492 C CA . ASN B 1 61 ? -0.939 21.266 -4.492 1 92.69 61 ASN B CA 1
ATOM 1493 C C . ASN B 1 61 ? -1.191 21.125 -2.994 1 92.69 61 ASN B C 1
ATOM 1495 O O . ASN B 1 61 ? -2.326 20.906 -2.568 1 92.69 61 ASN B O 1
ATOM 1499 N N . GLY B 1 62 ? -0.146 21.047 -2.209 1 94.44 62 GLY B N 1
ATOM 1500 C CA . GLY B 1 62 ? -0.231 21.016 -0.758 1 94.44 62 GLY B CA 1
ATOM 1501 C C . GLY B 1 62 ? -0.593 19.656 -0.204 1 94.44 62 GLY B C 1
ATOM 1502 O O . GLY B 1 62 ? -0.963 19.531 0.965 1 94.44 62 GLY B O 1
ATOM 1503 N N . GLU B 1 63 ? -0.494 18.594 -1.04 1 96.44 63 GLU B N 1
ATOM 1504 C CA . GLU B 1 63 ? -0.872 17.25 -0.637 1 96.44 63 GLU B CA 1
ATOM 1505 C C . GLU B 1 63 ? 0.24 16.25 -0.945 1 96.44 63 GLU B C 1
ATOM 1507 O O . GLU B 1 63 ? 0.995 16.422 -1.902 1 96.44 63 GLU B O 1
ATOM 1512 N N . ILE B 1 64 ? 0.311 15.258 -0.146 1 96.94 64 ILE B N 1
ATOM 1513 C CA . ILE B 1 64 ? 1.134 14.086 -0.407 1 96.94 64 ILE B CA 1
ATOM 1514 C C . ILE B 1 64 ? 0.239 12.883 -0.689 1 96.94 64 ILE B C 1
ATOM 1516 O O . ILE B 1 64 ? -0.729 12.633 0.033 1 96.94 64 ILE B O 1
ATOM 1520 N N . GLU B 1 65 ? 0.564 12.18 -1.716 1 97.88 65 GLU B N 1
ATOM 1521 C CA . GLU B 1 65 ? -0.08 10.906 -2.041 1 97.88 65 GLU B CA 1
ATOM 1522 C C . GLU B 1 65 ? 0.94 9.773 -2.117 1 97.88 65 GLU B C 1
ATOM 1524 O O . GLU B 1 65 ? 1.957 9.898 -2.805 1 97.88 65 GLU B O 1
ATOM 1529 N N . LEU B 1 66 ? 0.673 8.758 -1.372 1 97.5 66 LEU B N 1
ATOM 1530 C CA . LEU B 1 66 ? 1.495 7.555 -1.389 1 97.5 66 LEU B CA 1
ATOM 1531 C C . LEU B 1 66 ? 0.681 6.348 -1.843 1 97.5 66 LEU B C 1
ATOM 1533 O O . LEU B 1 66 ? -0.336 6.012 -1.231 1 97.5 66 LEU B O 1
ATOM 1537 N N . GLU B 1 67 ? 1.14 5.68 -2.859 1 98.12 67 GLU B N 1
ATOM 1538 C CA . GLU B 1 67 ? 0.462 4.504 -3.395 1 98.12 67 GLU B CA 1
ATOM 1539 C C . GLU B 1 67 ? 1.393 3.295 -3.416 1 98.12 67 GLU B C 1
ATOM 1541 O O . GLU B 1 67 ? 2.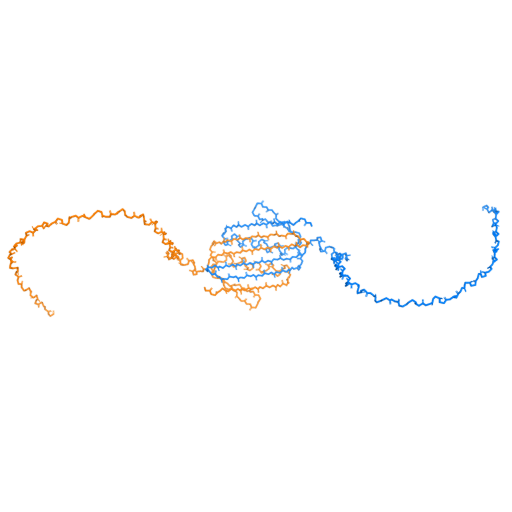561 3.41 -3.791 1 98.12 67 GLU B O 1
ATOM 1546 N N . ILE B 1 68 ? 0.872 2.137 -3.039 1 98.19 68 ILE B N 1
ATOM 1547 C CA . ILE B 1 68 ? 1.538 0.843 -3.137 1 98.19 68 ILE B CA 1
ATOM 1548 C C . ILE B 1 68 ? 0.634 -0.15 -3.863 1 98.19 68 ILE B C 1
ATOM 1550 O O . ILE B 1 68 ? -0.541 -0.298 -3.516 1 98.19 68 ILE B O 1
ATOM 1554 N N . GLU B 1 69 ? 1.174 -0.786 -4.758 1 98.44 69 GLU B N 1
ATOM 1555 C CA . GLU B 1 69 ? 0.424 -1.775 -5.527 1 98.44 69 GLU B CA 1
ATOM 1556 C C . GLU B 1 69 ? 1.179 -3.1 -5.605 1 98.44 69 GLU B C 1
ATOM 1558 O O . GLU B 1 69 ? 2.391 -3.115 -5.832 1 98.44 69 GLU B O 1
ATOM 1563 N N . PHE B 1 70 ? 0.492 -4.211 -5.422 1 98.56 70 PHE B N 1
ATOM 1564 C CA . PHE B 1 70 ? 0.997 -5.562 -5.629 1 98.56 70 PHE B CA 1
ATOM 1565 C C . PHE B 1 70 ? 0.154 -6.305 -6.66 1 98.56 70 PHE B C 1
ATOM 1567 O O . PHE B 1 70 ? -1.069 -6.152 -6.691 1 98.56 70 PHE B O 1
ATOM 1574 N N . LYS B 1 71 ? 0.837 -7.09 -7.371 1 98.31 71 LYS B N 1
ATOM 1575 C CA . LYS B 1 71 ? 0.175 -7.91 -8.383 1 98.31 71 LYS B CA 1
ATOM 1576 C C . LYS B 1 71 ? 0.791 -9.305 -8.445 1 98.31 71 LYS B C 1
ATOM 1578 O O . LYS B 1 71 ? 2.012 -9.453 -8.383 1 98.31 71 LYS B O 1
ATOM 1583 N N . TRP B 1 72 ? -0.036 -10.25 -8.547 1 98.06 72 TRP B N 1
ATOM 1584 C CA . TRP B 1 72 ? 0.438 -11.625 -8.719 1 98.06 72 TRP B CA 1
ATOM 1585 C C . TRP B 1 72 ? -0.645 -12.5 -9.344 1 98.06 72 TRP B C 1
ATOM 1587 O O . TRP B 1 72 ? -1.825 -12.141 -9.328 1 98.06 72 TRP B O 1
ATOM 1597 N N . PRO B 1 73 ? -0.333 -13.625 -9.906 1 97.06 73 PRO B N 1
ATOM 1598 C CA . PRO B 1 73 ? -1.326 -14.531 -10.484 1 97.06 73 PRO B CA 1
ATOM 1599 C C . PRO B 1 73 ? -2.168 -15.242 -9.43 1 97.06 73 PRO B C 1
ATOM 1601 O O . PRO B 1 73 ? -1.67 -15.547 -8.344 1 97.06 73 PRO B O 1
ATOM 1604 N N . THR B 1 74 ? -3.395 -15.547 -9.797 1 95.94 74 THR B N 1
ATOM 1605 C CA . THR B 1 74 ? -4.254 -16.344 -8.93 1 95.94 74 THR B CA 1
ATOM 1606 C C . THR B 1 74 ? -3.715 -17.766 -8.789 1 95.94 74 THR B C 1
ATOM 1608 O O . THR B 1 74 ? -2.893 -18.203 -9.594 1 95.94 74 THR B O 1
ATOM 1611 N N . ALA B 1 75 ? -4.172 -18.453 -7.734 1 94.38 75 ALA B N 1
ATOM 1612 C CA . ALA B 1 75 ? -3.766 -19.844 -7.535 1 94.38 75 ALA B CA 1
ATOM 1613 C C . ALA B 1 75 ? -4.098 -20.688 -8.758 1 94.38 75 ALA B C 1
ATOM 1615 O O . ALA B 1 75 ? -3.305 -21.547 -9.164 1 94.38 75 ALA B O 1
ATOM 1616 N N . ARG B 1 76 ? -5.273 -20.438 -9.258 1 91 76 ARG B N 1
ATOM 1617 C CA . ARG B 1 76 ? -5.719 -21.188 -10.43 1 91 76 ARG B CA 1
ATOM 1618 C C . ARG B 1 76 ? -4.797 -20.938 -11.617 1 91 76 ARG B C 1
ATOM 1620 O O . ARG B 1 76 ? -4.406 -21.891 -12.312 1 91 76 ARG B O 1
ATOM 1627 N N . ALA B 1 77 ? -4.531 -19.688 -11.812 1 93.62 77 ALA B N 1
ATOM 1628 C CA . ALA B 1 77 ? -3.654 -19.328 -12.922 1 93.62 77 ALA B CA 1
ATOM 1629 C C . ALA B 1 77 ? -2.27 -19.953 -12.742 1 93.62 77 ALA B C 1
ATOM 1631 O O . ALA B 1 77 ? -1.646 -20.375 -13.719 1 93.62 77 ALA B O 1
ATOM 1632 N N . ARG B 1 78 ? -1.754 -20.016 -11.602 1 94.19 78 ARG B N 1
ATOM 1633 C CA . ARG B 1 78 ? -0.443 -20.594 -11.32 1 94.19 78 ARG B CA 1
ATOM 1634 C C . ARG B 1 78 ? -0.439 -22.094 -11.586 1 94.19 78 ARG B C 1
ATOM 1636 O O . ARG B 1 78 ? 0.51 -22.625 -12.164 1 94.19 78 ARG B O 1
ATOM 1643 N N . LYS B 1 79 ? -1.434 -22.75 -11.156 1 92.69 79 LYS B N 1
ATOM 1644 C CA . LYS B 1 79 ? -1.557 -24.188 -11.375 1 92.69 79 LYS B CA 1
ATOM 1645 C C . LYS B 1 79 ? -1.616 -24.516 -12.859 1 92.69 79 LYS B C 1
ATOM 1647 O O . LYS B 1 79 ? -1.016 -25.5 -13.312 1 92.69 79 LYS B O 1
ATOM 1652 N N . ALA B 1 80 ? -2.359 -23.672 -13.555 1 92.44 80 ALA B N 1
ATOM 1653 C CA . ALA B 1 80 ? -2.486 -23.891 -14.992 1 92.44 80 ALA B CA 1
ATOM 1654 C C . ALA B 1 80 ? -1.136 -23.75 -15.695 1 92.44 80 ALA B C 1
ATOM 1656 O O . ALA B 1 80 ? -0.833 -24.484 -16.625 1 92.44 80 ALA B O 1
ATOM 1657 N N . ARG B 1 81 ? -0.38 -22.812 -15.281 1 89.5 81 ARG B N 1
ATOM 1658 C CA . ARG B 1 81 ? 0.934 -22.578 -15.875 1 89.5 81 ARG B CA 1
ATOM 1659 C C . ARG B 1 81 ? 1.888 -23.719 -15.555 1 89.5 81 ARG B C 1
ATOM 1661 O O . ARG B 1 81 ? 2.729 -24.094 -16.375 1 89.5 81 ARG B O 1
ATOM 1668 N N . GLU B 1 82 ? 1.772 -24.219 -14.391 1 87.19 82 GLU B N 1
ATOM 1669 C CA . GLU B 1 82 ? 2.637 -25.312 -13.969 1 87.19 82 GLU B CA 1
ATOM 1670 C C . GLU B 1 82 ? 2.295 -26.609 -14.711 1 87.19 82 GLU B C 1
ATOM 1672 O O . GLU B 1 82 ? 3.176 -27.422 -14.977 1 87.19 82 GLU B O 1
ATOM 1677 N N . SER B 1 83 ? 1.129 -26.938 -14.93 1 85 83 SER B N 1
ATOM 1678 C CA . SER B 1 83 ? 0.69 -28.172 -15.578 1 85 83 SER B CA 1
ATOM 1679 C C . SER B 1 83 ? 0.913 -28.109 -17.094 1 85 83 SER B C 1
ATOM 1681 O O . SER B 1 83 ? 0.717 -29.109 -17.797 1 85 83 SER B O 1
ATOM 1683 N N . GLY B 1 84 ? 1.719 -27.172 -17.578 1 71.31 84 GLY B N 1
ATOM 1684 C CA . GLY B 1 84 ? 1.951 -27.047 -19 1 71.31 84 GLY B CA 1
ATOM 1685 C C . GLY B 1 84 ? 0.71 -26.656 -19.781 1 71.31 84 GLY B C 1
ATOM 1686 O O . GLY B 1 84 ? 0.698 -26.703 -21.016 1 71.31 84 GLY B O 1
ATOM 1687 N N . ARG B 1 85 ? -0.418 -26.547 -19.297 1 56.12 85 ARG B N 1
ATOM 1688 C CA . ARG B 1 85 ? -1.617 -26.141 -20.031 1 56.12 85 ARG B CA 1
ATOM 1689 C C . ARG B 1 85 ? -1.525 -24.688 -20.469 1 56.12 85 ARG B C 1
ATOM 1691 O O . ARG B 1 85 ? -1.688 -23.766 -19.656 1 56.12 85 ARG B O 1
ATOM 1698 N N . GLU B 1 86 ? -0.456 -24.328 -21.172 1 51.69 86 GLU B N 1
ATOM 1699 C CA . GLU B 1 86 ? -0.269 -23.047 -21.844 1 51.69 86 GLU B CA 1
ATOM 1700 C C . GLU B 1 86 ? -1.591 -22.516 -22.391 1 51.69 86 GLU B C 1
ATOM 1702 O O . GLU B 1 86 ? -2.355 -23.25 -23.016 1 51.69 86 GLU B O 1
ATOM 1707 N N . GLU B 1 87 ? -2.199 -21.578 -21.844 1 51.03 87 GLU B N 1
ATOM 1708 C CA . GLU B 1 87 ? -3.338 -21.031 -22.562 1 51.03 87 GLU B CA 1
ATOM 1709 C C . GLU B 1 87 ? -3.148 -21.188 -24.078 1 51.03 87 GLU B C 1
ATOM 1711 O O . GLU B 1 87 ? -2.047 -20.984 -24.594 1 51.03 87 GLU B O 1
ATOM 1716 N N . PRO B 1 88 ? -3.961 -21.938 -24.875 1 46.72 88 PRO B N 1
ATOM 1717 C CA . PRO B 1 88 ? -3.754 -22.047 -26.312 1 46.72 88 PRO B CA 1
ATOM 1718 C C . PRO B 1 88 ? -3.277 -20.734 -26.953 1 46.72 88 PRO B C 1
ATOM 1720 O O . PRO B 1 88 ? -3.883 -19.688 -26.719 1 46.72 88 PRO B O 1
ATOM 1723 N N . ALA B 1 89 ? -1.97 -20.578 -27.078 1 48.31 89 ALA B N 1
ATOM 1724 C CA . ALA B 1 89 ? -1.482 -19.438 -27.828 1 48.31 89 ALA B CA 1
ATOM 1725 C C . ALA B 1 89 ? -2.48 -19.016 -28.906 1 48.31 89 ALA B C 1
ATOM 1727 O O . ALA B 1 89 ? -3.213 -19.859 -29.438 1 48.31 89 ALA B O 1
ATOM 1728 N N . PRO B 1 90 ? -2.957 -17.766 -28.922 1 45.12 90 PRO B N 1
ATOM 1729 C CA . PRO B 1 90 ? -3.867 -17.453 -30.031 1 45.12 90 PRO B CA 1
ATOM 1730 C C . PRO B 1 90 ? -3.416 -18.078 -31.344 1 45.12 90 PRO B C 1
ATOM 1732 O O . PRO B 1 90 ? -2.219 -18.109 -31.641 1 45.12 90 PRO B O 1
ATOM 1735 N N . GLU B 1 91 ? -4.109 -19.047 -31.797 1 44.97 91 GLU B N 1
ATOM 1736 C CA . GLU B 1 91 ? -3.83 -19.703 -33.062 1 44.97 91 GLU B CA 1
ATOM 1737 C C . GLU B 1 91 ? -3.221 -18.719 -34.062 1 44.97 91 GLU B C 1
ATOM 1739 O O . GLU B 1 91 ? -3.691 -17.578 -34.188 1 44.97 91 GLU B O 1
ATOM 1744 N N . PRO B 1 92 ? -1.922 -18.766 -34.281 1 46.69 92 PRO B N 1
ATOM 1745 C CA . PRO B 1 92 ? -1.426 -17.844 -35.312 1 46.69 92 PRO B CA 1
ATOM 1746 C C . PRO B 1 92 ? -2.436 -17.609 -36.438 1 46.69 92 PRO B C 1
ATOM 1748 O O . PRO B 1 92 ? -3.148 -18.531 -36.844 1 46.69 92 PRO B O 1
ATOM 1751 N N . GLU B 1 93 ? -2.996 -16.422 -36.562 1 50.03 93 GLU B N 1
ATOM 1752 C CA . GLU B 1 93 ? -3.887 -16.109 -37.688 1 50.03 93 GLU B CA 1
ATOM 1753 C C . GLU B 1 93 ? -3.404 -16.766 -38.969 1 50.03 93 GLU B C 1
ATOM 1755 O O . GLU B 1 93 ? -2.199 -16.828 -39.219 1 50.03 93 GLU B O 1
ATOM 1760 N N . PRO B 1 94 ? -4.059 -17.734 -39.531 1 46.47 94 PRO B N 1
ATOM 1761 C CA . PRO B 1 94 ? -3.605 -18.344 -40.781 1 46.47 94 PRO B CA 1
ATOM 1762 C C . PRO B 1 94 ? -2.951 -17.344 -41.719 1 46.47 94 PRO B C 1
ATOM 1764 O O . PRO B 1 94 ? -3.449 -16.219 -41.875 1 46.47 94 PRO B O 1
ATOM 1767 N N . ALA B 1 95 ? -1.59 -17.359 -41.781 1 48.78 95 ALA B N 1
ATOM 1768 C CA . ALA B 1 95 ? -0.932 -16.5 -42.75 1 48.78 95 ALA B CA 1
ATOM 1769 C C . ALA B 1 95 ? -1.774 -16.344 -44.031 1 48.78 95 ALA B C 1
ATOM 1771 O O . ALA B 1 95 ? -2.455 -17.297 -44.438 1 48.78 95 ALA B O 1
ATOM 1772 N N . LYS B 1 96 ? -2.312 -15.164 -44.344 1 47.72 96 LYS B N 1
ATOM 1773 C CA . LYS B 1 96 ? -3.029 -14.922 -45.594 1 47.72 96 LYS B CA 1
ATOM 1774 C C . LYS B 1 96 ? -2.314 -15.57 -46.781 1 47.72 96 LYS B C 1
ATOM 1776 O O . LYS B 1 96 ? -1.097 -15.445 -46.906 1 47.72 96 LYS B O 1
ATOM 1781 N N . ALA B 1 97 ? -2.891 -16.609 -47.375 1 49.28 97 ALA B N 1
ATOM 1782 C CA . ALA B 1 97 ? -2.396 -17.359 -48.531 1 49.28 97 ALA B CA 1
ATOM 1783 C C . ALA B 1 97 ? -1.8 -16.422 -49.562 1 49.28 97 ALA B C 1
ATOM 1785 O O . ALA B 1 97 ? -2.32 -15.32 -49.812 1 49.28 97 ALA B O 1
ATOM 1786 N N . PRO B 1 98 ? -0.463 -16.375 -49.812 1 47.59 98 PRO B N 1
ATOM 1787 C CA . PRO B 1 98 ? 0.084 -15.445 -50.812 1 47.59 98 PRO B CA 1
ATOM 1788 C C . PRO B 1 98 ? -0.773 -15.367 -52.094 1 47.59 98 PRO B C 1
ATOM 1790 O O . PRO B 1 98 ? -1.511 -16.297 -52.406 1 47.59 98 PRO B O 1
ATOM 1793 N N . PRO B 1 99 ? -1.024 -14.234 -52.656 1 47.28 99 PRO B N 1
ATOM 1794 C CA . PRO B 1 99 ? -1.938 -14.133 -53.781 1 47.28 99 PRO B CA 1
ATOM 1795 C C . PRO B 1 99 ? -1.634 -15.156 -54.875 1 47.28 99 PRO B C 1
ATOM 1797 O O . PRO B 1 99 ? -0.471 -15.508 -55.094 1 47.28 99 PRO B O 1
ATOM 1800 N N . ARG B 1 100 ? -2.463 -16.109 -55.125 1 42.78 100 ARG B N 1
ATOM 1801 C CA . ARG B 1 100 ? -2.354 -17.188 -56.125 1 42.78 100 ARG B CA 1
ATOM 1802 C C . ARG B 1 100 ? -1.8 -16.672 -57.438 1 42.78 100 ARG B C 1
ATOM 1804 O O . ARG B 1 100 ? -2.305 -15.688 -57.969 1 42.78 100 ARG B O 1
ATOM 1811 N N . ARG B 1 101 ? -0.427 -16.672 -57.531 1 44.94 101 ARG B N 1
ATOM 1812 C CA . ARG B 1 101 ? 0.072 -16.266 -58.844 1 44.94 101 ARG B CA 1
ATOM 1813 C C . ARG B 1 101 ? -0.769 -16.859 -59.938 1 44.94 101 ARG B C 1
ATOM 1815 O O . ARG B 1 101 ? -1.17 -18.031 -59.875 1 44.94 101 ARG B O 1
ATOM 1822 N N . LYS B 1 102 ? -1.378 -16.047 -60.844 1 43.31 102 LYS B N 1
ATOM 1823 C CA . LYS B 1 102 ? -2.182 -16.438 -62 1 43.31 102 LYS B CA 1
ATOM 1824 C C . LYS B 1 102 ? -1.493 -17.531 -62.812 1 43.31 102 LYS B C 1
ATOM 1826 O O . LYS B 1 102 ? -0.336 -17.391 -63.188 1 43.31 102 LYS B O 1
ATOM 1831 N N . SER B 1 103 ? -1.865 -18.859 -62.5 1 39.28 103 SER B N 1
ATOM 1832 C CA . SER B 1 103 ? -1.367 -20.109 -63.062 1 39.28 103 SER B CA 1
ATOM 1833 C C . SER B 1 103 ? -1.277 -20 -64.625 1 39.28 103 SER B C 1
ATOM 1835 O O . SER B 1 103 ? -2.146 -19.422 -65.25 1 39.28 103 SER B O 1
ATOM 1837 N N . ALA B 1 104 ? -0.06 -19.906 -65.062 1 41.94 104 ALA B N 1
ATOM 1838 C CA . ALA B 1 104 ? 0.164 -19.891 -66.5 1 41.94 104 ALA B CA 1
ATOM 1839 C C . ALA B 1 104 ? -0.728 -20.906 -67.188 1 41.94 104 ALA B C 1
ATOM 1841 O O . ALA B 1 104 ? -1.144 -21.906 -66.625 1 41.94 104 ALA B O 1
ATOM 1842 N N . PRO B 1 105 ? -1.325 -20.594 -68.375 1 37.19 105 PRO B N 1
ATOM 1843 C CA . PRO B 1 105 ? -2.299 -21.406 -69.125 1 37.19 105 PRO B CA 1
ATOM 1844 C C . PRO B 1 105 ? -1.837 -22.844 -69.312 1 37.19 105 PRO B C 1
ATOM 1846 O O . PRO B 1 105 ? -0.658 -23.094 -69.562 1 37.19 105 PRO B O 1
ATOM 1849 N N . ALA B 1 106 ? -2.318 -23.719 -68.5 1 38.81 106 ALA B N 1
ATOM 1850 C CA . ALA B 1 106 ? -2.002 -25.156 -68.562 1 38.81 106 ALA B CA 1
ATOM 1851 C C . ALA B 1 106 ? -1.972 -25.688 -69.938 1 38.81 106 ALA B C 1
ATOM 1853 O O . ALA B 1 106 ? -2.881 -25.422 -70.75 1 38.81 106 ALA B O 1
ATOM 1854 N N . ARG B 1 107 ? -0.824 -25.703 -70.5 1 34.12 107 ARG B N 1
ATOM 1855 C CA . ARG B 1 107 ? -0.75 -26.281 -71.875 1 34.12 107 ARG B CA 1
ATOM 1856 C C . ARG B 1 107 ? -1.504 -27.609 -71.938 1 34.12 107 ARG B C 1
ATOM 1858 O O . ARG B 1 107 ? -1.511 -28.375 -70.938 1 34.12 107 ARG B O 1
ATOM 1865 N N . THR B 1 108 ? -2.533 -27.812 -72.812 1 32.66 108 THR B N 1
ATOM 1866 C CA . THR B 1 108 ? -3.387 -28.938 -73.125 1 32.66 108 THR B CA 1
ATOM 1867 C C . THR B 1 108 ? -2.559 -30.219 -73.25 1 32.66 108 THR B C 1
ATOM 1869 O O . THR B 1 108 ? -1.709 -30.312 -74.125 1 32.66 108 THR B O 1
ATOM 1872 N N . ALA B 1 109 ? -2.066 -30.734 -72.062 1 30.67 109 ALA B N 1
ATOM 1873 C CA . ALA B 1 109 ? -1.254 -31.938 -72.188 1 30.67 109 ALA B CA 1
ATOM 1874 C C . ALA B 1 109 ? -1.97 -33.031 -72.938 1 30.67 109 ALA B C 1
ATOM 1876 O O . ALA B 1 109 ? -3.162 -33.281 -72.75 1 30.67 109 ALA B O 1
ATOM 1877 N N . ARG B 1 110 ? -1.522 -33.375 -74.062 1 30 110 ARG B N 1
ATOM 1878 C CA . ARG B 1 110 ? -1.982 -34.406 -75 1 30 110 ARG B CA 1
ATOM 1879 C C . ARG B 1 110 ? -2.004 -35.781 -74.25 1 30 110 ARG B C 1
ATOM 1881 O O . ARG B 1 110 ? -1.025 -36.156 -73.625 1 30 110 ARG B O 1
ATOM 1888 N N . THR B 1 111 ? -3.174 -36.25 -73.812 1 30.23 111 THR B N 1
ATOM 1889 C CA . THR B 1 111 ? -3.545 -37.5 -73.188 1 30.23 111 THR B CA 1
ATOM 1890 C C . THR B 1 111 ? -2.9 -38.688 -73.875 1 30.23 111 THR B C 1
ATOM 1892 O O . THR B 1 111 ? -3.178 -38.938 -75.062 1 30.23 111 THR B O 1
ATOM 1895 N N . ALA B 1 112 ? -1.586 -38.781 -73.75 1 22.56 112 ALA B N 1
ATOM 1896 C CA . ALA B 1 112 ? -1.062 -39.969 -74.438 1 22.56 112 ALA B CA 1
ATOM 1897 C C . ALA B 1 112 ? -1.743 -41.25 -73.938 1 22.56 112 ALA B C 1
ATOM 1899 O O . ALA B 1 112 ? -2.066 -41.375 -72.75 1 22.56 112 ALA B O 1
ATOM 1900 N N . ALA B 1 113 ? -2.344 -42.062 -74.75 1 26.16 113 ALA B N 1
ATOM 1901 C CA . ALA B 1 113 ? -3.174 -43.281 -74.875 1 26.16 113 ALA B CA 1
ATOM 1902 C C . ALA B 1 113 ? -2.463 -44.5 -74.375 1 26.16 113 ALA B C 1
ATOM 1904 O O . ALA B 1 113 ? -3.025 -45.594 -74.312 1 26.16 113 ALA B O 1
ATOM 1905 N N . GLY B 1 114 ? -1.438 -44.438 -73.5 1 21.16 114 GLY B N 1
ATOM 1906 C CA . GLY B 1 114 ? -0.739 -45.688 -73.625 1 21.16 114 GLY B CA 1
ATOM 1907 C C . GLY B 1 114 ? -1.503 -46.875 -73 1 21.16 114 GLY B C 1
ATOM 1908 O O . GLY B 1 114 ? -2.33 -46.688 -72.125 1 21.16 114 GLY B O 1
ATOM 1909 N N . THR B 1 115 ? -1.548 -48.062 -73.625 1 24.66 115 THR B N 1
ATOM 1910 C CA . THR B 1 115 ? -2.213 -49.344 -73.688 1 24.66 115 THR B CA 1
ATOM 1911 C C . THR B 1 115 ? -1.785 -50.25 -72.562 1 24.66 115 THR B C 1
ATOM 1913 O O . THR B 1 115 ? -0.728 -50.875 -72.625 1 24.66 115 THR B O 1
ATOM 1916 N N . LYS B 1 116 ? -1.766 -49.75 -71.312 1 25.08 116 LYS B N 1
ATOM 1917 C CA . LYS B 1 116 ? -1.066 -50.688 -70.438 1 25.08 116 LYS B CA 1
ATOM 1918 C C . LYS B 1 116 ? -1.804 -52.031 -70.312 1 25.08 116 LYS B C 1
ATOM 1920 O O . LYS B 1 116 ? -3.027 -52.062 -70.188 1 25.08 116 LYS B O 1
ATOM 1925 N N . ARG B 1 117 ? -1.075 -53.156 -70.562 1 23.53 117 ARG B N 1
ATOM 1926 C CA . ARG B 1 117 ? -1.371 -54.562 -70.688 1 23.53 117 ARG B CA 1
ATOM 1927 C C . ARG B 1 117 ? -1.79 -55.156 -69.312 1 23.53 117 ARG B C 1
ATOM 1929 O O . ARG B 1 117 ? -1.266 -54.781 -68.312 1 23.53 117 ARG B O 1
ATOM 1936 N N . THR B 1 118 ? -2.848 -56.031 -69.25 1 23.91 118 THR B N 1
ATOM 1937 C CA . THR B 1 118 ? -3.766 -56.781 -68.375 1 23.91 118 THR B CA 1
ATOM 1938 C C . THR B 1 118 ? -3.041 -57.938 -67.688 1 23.91 118 THR B C 1
ATOM 1940 O O . THR B 1 118 ? -3.67 -58.75 -67 1 23.91 118 THR B O 1
ATOM 1943 N N . ALA B 1 119 ? -1.866 -57.75 -67.062 1 20.67 119 ALA B N 1
ATOM 1944 C CA . ALA B 1 119 ? -1.248 -59.062 -66.812 1 20.67 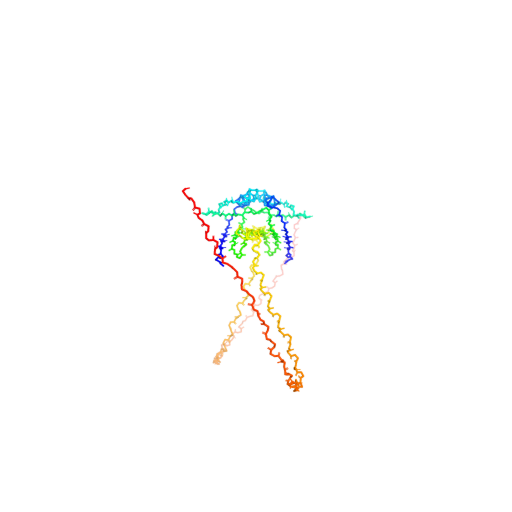119 ALA B CA 1
ATOM 1945 C C . ALA B 1 119 ? -2.014 -59.844 -65.75 1 20.67 119 ALA B C 1
ATOM 1947 O O . ALA B 1 119 ? -2.602 -59.281 -64.875 1 20.67 119 ALA B O 1
ATOM 1948 N N . ALA B 1 120 ? -2.006 -61.344 -65.75 1 20.98 120 ALA B N 1
ATOM 1949 C CA . ALA B 1 120 ? -2.754 -62.562 -65.562 1 20.98 120 ALA B CA 1
ATOM 1950 C C . ALA B 1 120 ? -2.479 -63.156 -64.188 1 20.98 120 ALA B C 1
ATOM 1952 O O . ALA B 1 120 ? -3.205 -64.062 -63.688 1 20.98 120 ALA B O 1
ATOM 1953 N N . GLY B 1 121 ? -1.606 -62.75 -63.156 1 20.48 121 GLY B N 1
ATOM 1954 C CA . GLY B 1 121 ? -0.967 -63.906 -62.562 1 20.48 121 GLY B CA 1
ATOM 1955 C C . GLY B 1 121 ? -1.853 -64.625 -61.562 1 20.48 121 GLY B C 1
ATOM 1956 O O . GLY B 1 121 ? -2.799 -64.062 -61.031 1 20.48 121 GLY B O 1
ATOM 195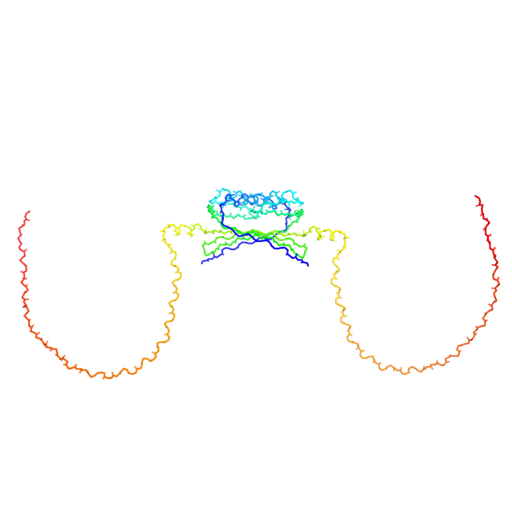7 N N . THR B 1 122 ? -1.58 -66 -61.219 1 22.23 122 THR B N 1
ATOM 1958 C CA . THR B 1 122 ? -2.197 -67.25 -60.844 1 22.23 122 THR B CA 1
ATOM 1959 C C . THR B 1 122 ? -2.455 -67.312 -59.344 1 22.23 122 THR B C 1
ATOM 1961 O O . THR B 1 122 ? -1.896 -66.562 -58.562 1 22.23 122 THR B O 1
ATOM 1964 N N . LYS B 1 123 ? -2.098 -68.562 -58.438 1 21.3 123 LYS B N 1
ATOM 1965 C CA . LYS B 1 123 ? -2.887 -69.688 -57.938 1 21.3 123 LYS B CA 1
ATOM 1966 C C . LYS B 1 123 ? -2.918 -69.688 -56.406 1 21.3 123 LYS B C 1
ATOM 1968 O O . LYS B 1 123 ? -3.965 -69.938 -55.812 1 21.3 123 LYS B O 1
ATOM 1973 N N . LYS B 1 124 ? -1.854 -69.688 -55.406 1 25.5 124 LYS B N 1
ATOM 1974 C CA . LYS B 1 124 ? -1.776 -70.938 -54.625 1 25.5 124 LYS B CA 1
ATOM 1975 C C . LYS B 1 124 ? -2.6 -70.812 -53.344 1 25.5 124 LYS B C 1
ATOM 1977 O O . LYS B 1 124 ? -2.818 -69.75 -52.812 1 25.5 124 LYS B O 1
ATOM 1982 N N . THR B 1 125 ? -2.963 -72.125 -52.562 1 22.5 125 THR B N 1
ATOM 1983 C CA . THR B 1 125 ? -3.977 -72.875 -51.812 1 22.5 125 THR B CA 1
ATOM 1984 C C . THR B 1 125 ? -3.713 -72.75 -50.312 1 22.5 125 THR B C 1
ATOM 1986 O O . THR B 1 125 ? -2.928 -73.5 -49.75 1 22.5 125 THR B O 1
ATOM 1989 N N . ALA B 1 126 ? -3.543 -71.688 -49.562 1 23.91 126 ALA B N 1
ATOM 1990 C CA . ALA B 1 126 ? -3.016 -71.875 -48.219 1 23.91 126 ALA B CA 1
ATOM 1991 C C . ALA B 1 126 ? -4.062 -72.5 -47.312 1 23.91 126 ALA B C 1
ATOM 1993 O O . ALA B 1 126 ? -5.262 -72.25 -47.438 1 23.91 126 ALA B O 1
ATOM 1994 N N . GLY B 1 127 ? -3.643 -73.562 -46.344 1 23.95 127 GLY B N 1
ATOM 1995 C CA . GLY B 1 127 ? -4.117 -74.625 -45.5 1 23.95 127 GLY B CA 1
ATOM 1996 C C . GLY B 1 127 ? -4.746 -74.125 -44.188 1 23.95 127 GLY B C 1
ATOM 1997 O O . GLY B 1 127 ? -4.551 -73 -43.812 1 23.95 127 GLY B O 1
ATOM 1998 N N . SER B 1 128 ? -5.516 -75.125 -43.312 1 25.25 128 SER B N 1
ATOM 1999 C CA . SER B 1 128 ? -6.684 -75.312 -42.469 1 25.25 128 SER B CA 1
ATOM 2000 C C . SER B 1 128 ? -6.395 -74.875 -41.031 1 25.25 128 SER B C 1
ATOM 2002 O O . SER B 1 128 ? -5.23 -74.75 -40.656 1 25.25 128 SER B O 1
ATOM 2004 N N . ARG B 1 129 ? -7.195 -75.562 -39.938 1 30.61 129 ARG B N 1
ATOM 2005 C CA . ARG B 1 129 ? -8.18 -75.25 -38.906 1 30.61 129 ARG B CA 1
ATOM 2006 C C . ARG B 1 129 ? -7.57 -75.438 -37.5 1 30.61 129 ARG B C 1
ATOM 2008 O O . ARG B 1 129 ? -7.238 -76.562 -37.094 1 30.61 129 ARG B O 1
ATOM 2015 N N . PRO B 1 130 ? -6.875 -74.688 -36.812 1 29.94 130 PRO B N 1
ATOM 2016 C CA . PRO B 1 130 ? -6.254 -75.188 -35.562 1 29.94 130 PRO B CA 1
ATOM 2017 C C . PRO B 1 130 ? -7.215 -75.188 -34.375 1 29.94 130 PRO B C 1
ATOM 2019 O O . PRO B 1 130 ? -6.812 -75.438 -33.25 1 29.94 130 PRO B O 1
ATOM 2022 N N . PRO B 1 131 ? -8.516 -75.562 -34.125 1 32.09 131 PRO B N 1
ATOM 2023 C CA . PRO B 1 131 ? -9.18 -75.062 -32.906 1 32.09 131 PRO B CA 1
ATOM 2024 C C . PRO B 1 131 ? -8.641 -75.75 -31.656 1 32.09 131 PRO B C 1
ATOM 2026 O O . PRO B 1 131 ? -8.516 -76.938 -31.609 1 32.09 131 PRO B O 1
ATOM 2029 N N . ALA B 1 132 ? -7.891 -75.125 -30.969 1 29.86 132 ALA B N 1
ATOM 2030 C CA . ALA B 1 132 ? -7.258 -75.625 -29.734 1 29.86 132 ALA B CA 1
ATOM 2031 C C . ALA B 1 132 ? -8.297 -75.875 -28.641 1 29.86 132 ALA B C 1
ATOM 2033 O O . ALA B 1 132 ? -9.281 -75.125 -28.547 1 29.86 132 ALA B O 1
ATOM 2034 N N . ALA B 1 133 ? -8.336 -76.938 -27.844 1 30.34 133 ALA B N 1
ATOM 2035 C CA . ALA B 1 133 ? -9.047 -77.938 -27 1 30.34 133 ALA B CA 1
ATOM 2036 C C . ALA B 1 133 ? -9.188 -77.375 -25.578 1 30.34 133 ALA B C 1
ATOM 2038 O O . ALA B 1 133 ? -10.016 -77.812 -24.797 1 30.34 133 ALA B O 1
ATOM 2039 N N . LYS B 1 134 ? -8.422 -76.5 -25.078 1 25.52 134 LYS B N 1
ATOM 2040 C CA . LYS B 1 134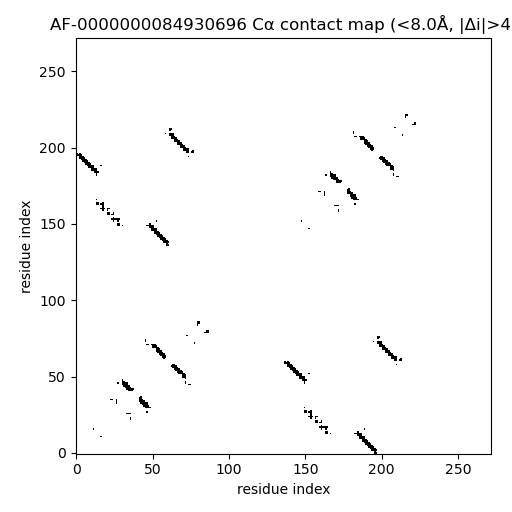 ? -8.062 -76.938 -23.734 1 25.52 134 LYS B CA 1
ATOM 2041 C C . LYS B 1 134 ? -9.266 -76.875 -22.797 1 25.52 134 LYS B C 1
ATOM 2043 O O . LYS B 1 134 ? -10.219 -76.125 -23.062 1 25.52 134 LYS B O 1
ATOM 2048 N N . LYS B 1 135 ? -8.977 -77.25 -21.281 1 22.33 135 LYS B N 1
ATOM 2049 C CA . LYS B 1 135 ? -9.344 -78 -20.047 1 22.33 135 LYS B CA 1
ATOM 2050 C C . LYS B 1 135 ? -10.266 -77.125 -19.188 1 22.33 135 LYS B C 1
ATOM 2052 O O . LYS B 1 135 ? -10.273 -75.875 -19.312 1 22.33 135 LYS B O 1
ATOM 2057 N N . SER B 1 136 ? -10.781 -77.75 -18 1 23.36 136 SER B N 1
ATOM 2058 C CA . SER B 1 136 ? -11.141 -77.875 -16.594 1 23.36 136 SER B CA 1
ATOM 2059 C C . SER B 1 136 ? -10.289 -76.938 -15.734 1 23.36 136 SER B C 1
ATOM 2061 O O . SER B 1 136 ? -9.07 -76.875 -15.93 1 23.36 136 SER B O 1
#

Foldseek 3Di:
DDDDDDDDDDDDDVVVVVVQVVQVVVDQVVAAWDWDDDDPDIDTAHGDPDWDKDWDWDDDPNDIDIDIDIDDDGPVVVVCVVVVVPPPDPPPPPPPDPDPDPPDDPPPPDPPDPDDDDDDDDDDDDDDPDDDDDDD/DDDDDDDDDDDDDPVVVVVQVVQVVVDQVVAAWDWDDDVPDIDTAHGDPDWDKDWDWDDDPNDIDIDIDIDDDGPVVVVCVVVVVPPPDPPPPPDDDPPPPPPDDPDPPDPPPDDDDDDDDDDDDDDDDPPDDDDD

Secondary structure (DSSP, 8-state):
---EEEEEEEEEEHHHHHHHHHHHHHHHHH-EEEEEEETTEEEEEEE-SEEEEEEEEEEETTEEEEEEEEEEE-HHHHHHHHTT----------------------------------------------------/---EEEEEEEEEEHHHHHHHHHHHHHHHHH-EEEEEEETTEEEEEEE-SEEEEEEEEEEETTEEEEEEEEEEE-HHHHHHHHTT----------------------------------------------------

InterPro domains:
  IPR027598 Amphi-Trp domain [PF20068] (4-80)
  IPR027598 Amphi-Trp domain [TIGR04354] (6-72)

Sequence (272 aa):
MKDLKFEQKRSMTRLEAADQLAALAAALREGGDVELEYGQGTLSLSIPEELRSEVEVEVGNGEIELEIEFKWPTARARKARESGREEPAPEPEPAKAPPRRKSAPARTARTAAGTKRTAAGTKKTAGSRPPAAKKSMKDLKFEQKRSMTRLEAADQLAALAAALREGGDVELEYGQGTLSLSIPEELRSEVEVEVGNGEIELEIEFKWPTARARKARESGREEPAPEPEPAKAPPRRKSAPARTARTAAGTKRTAAGTKKTAGSRPPAAKKS

Organism: Streptomyces venezuelae (strain ATCC 10712 / CBS 650.69 / DSM 40230 / JCM 4526 / NBRC 13096 / PD 04745) (NCBI:txid953739)

pLDDT: mean 70.64, std 30.46, range [17.81, 98.62]